Protein AF-A0A6A5URR5-F1 (afdb_monomer_lite)

Secondary structure (DSSP, 8-state):
---PPPPPPEEEE-TTSSSEEEE-S--SEEEEE--HHHHHHHSSSSEEEEEEEGGGEEE-SSSPPEEEEE--TTS-PEEEEE-TTT--EEEEE-TTTTTEEEEEGGGBS-GGG---SEEE-GGGS-TTPPPPTT--B-SSSPPHHHHS-HHHHHHHHHHHHHHHHHHHHHHHHHHHHHHHHHHHTT-S--PPP--S-------HHHHHHHHHHHHHHHHHHHHHHHHHHHHHHHHHHTT---------------------

Organism: NCBI:txid1447943

InterPro domains:
  IPR006913 CENP-V/GFA domain [PF04828] (10-123)
  IPR006913 CENP-V/GFA domain [PS51891] (10-122)
  IPR011057 Mss4-like superfamily [SSF51316] (8-151)

pLDDT: mean 80.94, std 20.89, range [32.72, 98.38]

Radius of gyration: 30.1 Å; chains: 1; bounding box: 104×57×66 Å

Sequence (260 aa):
MSKSKPFPAIHGGCYCGSTRYRLETAPLFCHACHCQDCNKQTGSVFACFTTIETDFISSIGATPPKIVTTPQPAGFPRHEASCGKCGTRLWTSGDRAPVTVDITTGTLDLPEIMAPDLHSFIESKVSWIILPEGTKTCKGQFDYKEHWPRSSLKRLDAAFQRAKARQQAAKAAISAQDSEEEKEADKTPTAQTPDEKDAVVEDDEEFERRFRETEIALQQRLEKLTLRLNENEKVQGDDLRPETTTAIGGSGMRRTSYIV

Foldseek 3Di:
DPPPDQDDKWKFAFPVQQWIKIFRHAFQFKEKEQDPVQCVLQVHNIWIWGKHFLVRMGTPHPDFWDWDWADDPVRWIKIWTAHPPPRHTAWIDTPLPPTMIIGRLVRIPCSVVRDHQEYECCVNRDPPDDDDPPHHYDRHDDDCVVRTDPVSVVVSVVSVVVVVVVVVVVVVVVVVVVVVVVVVVVPDDDDDDDDDDDDPDPPVVVVVVVVVVVVVVVVVVVVVVVVVVVVVVVVVVVPDDDDDDDDDDDDDDDDDDDDD

Structure (mmCIF, N/CA/C/O backbone):
data_AF-A0A6A5URR5-F1
#
_entry.id   AF-A0A6A5URR5-F1
#
loop_
_atom_site.group_PDB
_atom_site.id
_atom_site.type_symbol
_atom_site.label_atom_id
_atom_site.label_alt_id
_atom_site.label_comp_id
_atom_site.label_asym_id
_atom_site.label_entity_id
_atom_site.label_seq_id
_atom_site.pdbx_PDB_ins_code
_atom_site.Cartn_x
_atom_site.Cartn_y
_atom_site.Cartn_z
_atom_site.occupancy
_atom_site.B_iso_or_equiv
_atom_site.auth_seq_id
_atom_site.auth_comp_id
_atom_site.auth_asym_id
_atom_site.auth_atom_id
_atom_site.pdbx_PDB_model_num
ATOM 1 N N . MET A 1 1 ? 5.333 -32.413 8.955 1.00 37.03 1 MET A N 1
ATOM 2 C CA . MET A 1 1 ? 5.595 -31.120 8.285 1.00 37.03 1 MET A CA 1
ATOM 3 C C . MET A 1 1 ? 4.370 -30.758 7.463 1.00 37.03 1 MET A C 1
ATOM 5 O O . MET A 1 1 ? 4.138 -31.381 6.436 1.00 37.03 1 MET A O 1
ATOM 9 N N . SER A 1 2 ? 3.523 -29.860 7.972 1.00 43.59 2 SER A N 1
ATOM 10 C CA . SER A 1 2 ? 2.325 -29.411 7.251 1.00 43.59 2 SER A CA 1
ATOM 11 C C . SER A 1 2 ? 2.775 -28.706 5.973 1.00 43.59 2 SER A C 1
ATOM 13 O O . SER A 1 2 ? 3.410 -27.655 6.049 1.00 43.59 2 SER A O 1
ATOM 15 N N . LYS A 1 3 ? 2.529 -29.322 4.812 1.00 45.25 3 LYS A N 1
ATOM 16 C CA . LYS A 1 3 ? 2.708 -28.682 3.507 1.00 45.25 3 LYS A CA 1
ATOM 17 C C . LYS A 1 3 ? 1.696 -27.540 3.463 1.00 45.25 3 LYS A C 1
ATOM 19 O O . LYS A 1 3 ? 0.521 -27.780 3.196 1.00 45.25 3 LYS A O 1
ATOM 24 N N . SER A 1 4 ? 2.121 -26.326 3.812 1.00 55.16 4 SER A N 1
ATOM 25 C CA . SER A 1 4 ? 1.280 -25.142 3.660 1.00 55.16 4 SER A CA 1
ATOM 26 C C . SER A 1 4 ? 0.823 -25.101 2.208 1.00 55.16 4 SER A C 1
ATOM 28 O O . SER A 1 4 ? 1.667 -25.130 1.308 1.00 55.16 4 SER A O 1
ATOM 30 N N . LYS A 1 5 ? -0.494 -25.100 1.976 1.00 50.41 5 LYS A N 1
ATOM 31 C CA . LYS A 1 5 ? -1.040 -24.906 0.630 1.00 50.41 5 LYS A CA 1
ATOM 32 C C . LYS A 1 5 ? -0.367 -23.666 0.022 1.00 50.41 5 LYS A C 1
ATOM 34 O O . LYS A 1 5 ? -0.250 -22.666 0.736 1.00 50.41 5 LYS A O 1
ATOM 39 N N . PRO A 1 6 ? 0.112 -23.731 -1.232 1.00 65.50 6 PRO A N 1
ATOM 40 C CA . PRO A 1 6 ? 0.696 -22.566 -1.875 1.00 65.50 6 PRO A CA 1
ATOM 41 C C . PRO A 1 6 ? -0.352 -21.456 -1.892 1.00 65.50 6 PRO A C 1
ATOM 43 O O . PRO A 1 6 ? -1.531 -21.712 -2.148 1.00 65.50 6 PRO A O 1
ATOM 46 N N . PHE A 1 7 ? 0.074 -20.243 -1.555 1.00 71.06 7 PHE A N 1
ATOM 47 C CA . PHE A 1 7 ? -0.786 -19.075 -1.639 1.00 71.06 7 PHE A CA 1
ATOM 48 C C . PHE A 1 7 ? -1.264 -18.933 -3.092 1.00 71.06 7 PHE A C 1
ATOM 50 O O . PHE A 1 7 ? -0.417 -18.899 -3.989 1.00 71.06 7 PHE A O 1
ATOM 57 N N . PRO A 1 8 ? -2.584 -18.910 -3.357 1.00 76.12 8 PRO A N 1
ATOM 58 C CA . PRO A 1 8 ? -3.063 -18.644 -4.701 1.00 76.12 8 PRO A CA 1
ATOM 59 C C . PRO A 1 8 ? -2.658 -17.212 -5.037 1.00 76.12 8 PRO A C 1
ATOM 61 O O . PRO A 1 8 ? -3.038 -16.284 -4.328 1.00 76.12 8 PRO A O 1
ATOM 64 N N . ALA A 1 9 ? -1.830 -17.038 -6.064 1.00 82.62 9 ALA A N 1
ATOM 65 C CA . ALA A 1 9 ? -1.357 -15.715 -6.432 1.00 82.62 9 ALA A CA 1
ATOM 66 C C . ALA A 1 9 ? -2.554 -14.801 -6.740 1.00 82.62 9 ALA A C 1
ATOM 68 O O . ALA A 1 9 ? -3.465 -15.192 -7.472 1.00 82.62 9 ALA A O 1
ATOM 69 N N . ILE A 1 10 ? -2.555 -13.599 -6.165 1.00 93.00 10 ILE A N 1
ATOM 70 C CA . ILE A 1 10 ? -3.661 -12.644 -6.303 1.00 93.00 10 ILE A CA 1
ATOM 71 C C . ILE A 1 10 ? -3.260 -11.595 -7.321 1.00 93.00 10 ILE A C 1
ATOM 73 O O . ILE A 1 10 ? -2.192 -10.993 -7.215 1.00 93.00 10 ILE A O 1
ATOM 77 N N . HIS A 1 11 ? -4.115 -11.374 -8.309 1.00 96.25 11 HIS A N 1
ATOM 78 C CA . HIS A 1 11 ? -3.918 -10.330 -9.301 1.00 96.25 11 HIS A CA 1
ATOM 79 C C . HIS A 1 11 ? -4.560 -9.018 -8.858 1.00 96.25 11 HIS A C 1
ATOM 81 O O . HIS A 1 11 ? -5.494 -8.986 -8.058 1.00 96.25 11 HIS A O 1
ATOM 87 N N . GLY A 1 12 ? -4.040 -7.933 -9.409 1.00 97.12 12 GLY A N 1
ATOM 88 C CA . GLY A 1 12 ? -4.624 -6.611 -9.307 1.00 97.12 12 GLY A CA 1
ATOM 89 C C . GLY A 1 12 ? -4.240 -5.761 -10.506 1.00 97.12 12 GLY A C 1
ATOM 90 O O . GLY A 1 12 ? -3.509 -6.182 -11.416 1.00 97.12 12 GLY A O 1
ATOM 91 N N . GLY A 1 13 ? -4.744 -4.541 -10.536 1.00 97.38 13 GLY A N 1
ATOM 92 C CA . GLY A 1 13 ? -4.451 -3.602 -11.594 1.00 97.38 13 GLY A CA 1
ATOM 93 C C . GLY A 1 13 ? -5.184 -2.286 -11.458 1.00 97.38 13 GLY A C 1
ATOM 94 O O . GLY A 1 13 ? -6.004 -2.068 -10.571 1.00 97.38 13 GLY A O 1
ATOM 95 N N . CYS A 1 14 ? -4.865 -1.379 -12.369 1.00 97.44 14 CYS A N 1
ATOM 96 C CA . CYS A 1 14 ? -5.613 -0.142 -12.495 1.00 97.44 14 CYS A CA 1
ATOM 97 C C . CYS A 1 14 ? -6.992 -0.380 -13.121 1.00 97.44 14 CYS A C 1
ATOM 99 O O . CYS A 1 14 ? -7.206 -1.364 -13.829 1.00 97.44 14 CYS A O 1
ATOM 101 N N . TYR A 1 15 ? -7.893 0.588 -12.950 1.00 95.31 15 TYR A N 1
ATOM 102 C CA . TYR A 1 15 ? -9.244 0.527 -13.512 1.00 95.31 15 TYR A CA 1
ATOM 103 C C . TYR A 1 15 ? -9.260 0.378 -15.046 1.00 95.31 15 TYR A C 1
ATOM 105 O O . TYR A 1 15 ? -10.090 -0.341 -15.589 1.00 95.31 15 TYR A O 1
ATOM 113 N N . CYS A 1 16 ? -8.320 1.008 -15.764 1.00 95.94 16 CYS A N 1
ATOM 114 C CA . CYS A 1 16 ? -8.253 0.891 -17.228 1.00 95.94 16 CYS A CA 1
ATOM 115 C C . CYS A 1 16 ? -7.543 -0.381 -17.732 1.00 95.94 16 CYS A C 1
ATOM 117 O O . CYS A 1 16 ? -7.431 -0.576 -18.941 1.00 95.94 16 CYS A O 1
ATOM 119 N N . GLY A 1 17 ? -7.009 -1.210 -16.830 1.00 95.19 17 GLY A N 1
ATOM 120 C CA . GLY A 1 17 ? -6.343 -2.475 -17.148 1.00 95.19 17 GLY A CA 1
ATOM 121 C C . GLY A 1 17 ? -4.928 -2.381 -17.735 1.00 95.19 17 GLY A C 1
ATOM 122 O O . GLY A 1 17 ? -4.306 -3.421 -17.934 1.00 95.19 17 GLY A O 1
ATOM 123 N N . SER A 1 18 ? -4.375 -1.188 -17.998 1.00 95.38 18 SER A N 1
ATOM 124 C CA . SER A 1 18 ? -3.049 -1.061 -18.634 1.00 95.38 18 SER A CA 1
ATOM 125 C C . SER A 1 18 ? -1.891 -1.500 -17.731 1.00 95.38 18 SER A C 1
ATOM 127 O O . SER A 1 18 ? -0.892 -2.045 -18.210 1.00 95.38 18 SER A O 1
ATOM 129 N N . THR A 1 19 ? -2.016 -1.252 -16.427 1.00 97.19 19 THR A N 1
ATOM 130 C CA . THR A 1 19 ? -1.055 -1.666 -15.405 1.00 97.19 19 THR A CA 1
ATOM 131 C C . THR A 1 19 ? -1.671 -2.812 -14.622 1.00 97.19 19 THR A C 1
ATOM 133 O O . THR A 1 19 ? -2.703 -2.635 -13.974 1.00 97.19 19 THR A O 1
ATOM 136 N N . ARG A 1 20 ? -1.040 -3.985 -14.690 1.00 97.50 20 ARG A N 1
ATOM 137 C CA . ARG A 1 20 ? -1.447 -5.199 -13.976 1.00 97.50 20 ARG A CA 1
ATOM 138 C C . ARG A 1 20 ? -0.287 -5.709 -13.145 1.00 97.50 20 ARG A C 1
ATOM 140 O O . ARG A 1 20 ? 0.862 -5.660 -13.587 1.00 97.50 20 ARG A O 1
ATOM 147 N N . TYR A 1 21 ? -0.597 -6.220 -11.968 1.00 97.00 21 TYR A N 1
ATOM 148 C CA . TYR A 1 21 ? 0.390 -6.767 -11.053 1.00 97.00 21 TYR A CA 1
ATOM 149 C C . TYR A 1 21 ? -0.142 -8.030 -10.371 1.00 97.00 21 TYR A C 1
ATOM 151 O O . TYR A 1 21 ? -1.339 -8.323 -10.408 1.00 97.00 21 TYR A O 1
ATOM 159 N N . ARG A 1 22 ? 0.766 -8.790 -9.766 1.00 95.62 22 ARG A N 1
ATOM 160 C CA . ARG A 1 22 ? 0.477 -10.015 -9.026 1.00 95.62 22 ARG A CA 1
ATOM 161 C C . ARG A 1 22 ? 1.190 -10.002 -7.684 1.00 95.62 22 ARG A C 1
ATOM 163 O O . ARG A 1 22 ? 2.371 -9.672 -7.632 1.00 95.62 22 ARG A O 1
ATOM 170 N N . LEU A 1 23 ? 0.478 -10.412 -6.639 1.00 95.50 23 LEU A N 1
ATOM 171 C CA . LEU A 1 23 ? 1.032 -10.724 -5.328 1.00 95.50 23 LEU A CA 1
ATOM 172 C C . LEU A 1 23 ? 1.445 -12.195 -5.302 1.00 95.50 23 LEU A C 1
ATOM 174 O O . LEU A 1 23 ? 0.621 -13.083 -5.533 1.00 95.50 23 LEU A O 1
ATOM 178 N N . GLU A 1 24 ? 2.717 -12.454 -5.026 1.00 93.38 24 GLU A N 1
ATOM 179 C CA . GLU A 1 24 ? 3.284 -13.809 -5.057 1.00 93.38 24 GLU A CA 1
ATOM 180 C C . GLU A 1 24 ? 3.147 -14.558 -3.726 1.00 93.38 24 GLU A C 1
ATOM 182 O O . GLU A 1 24 ? 3.389 -15.761 -3.646 1.00 93.38 24 GLU A O 1
ATOM 187 N N . THR A 1 25 ? 2.737 -13.859 -2.669 1.00 92.94 25 THR A N 1
ATOM 188 C CA . THR A 1 25 ? 2.529 -14.430 -1.338 1.00 92.94 25 THR A CA 1
ATOM 189 C C . THR A 1 25 ? 1.439 -13.680 -0.579 1.00 92.94 25 THR A C 1
ATOM 191 O O . THR A 1 25 ? 1.015 -12.593 -0.975 1.00 92.94 25 THR A O 1
ATOM 194 N N . ALA A 1 26 ? 1.008 -14.257 0.542 1.00 93.12 26 ALA A N 1
ATOM 195 C CA . ALA A 1 26 ? 0.055 -13.627 1.441 1.00 93.12 26 ALA A CA 1
ATOM 196 C C . ALA A 1 26 ? 0.607 -12.298 1.978 1.00 93.12 26 ALA A C 1
ATOM 198 O O . ALA A 1 26 ? 1.800 -12.223 2.299 1.00 93.12 26 ALA A O 1
ATOM 199 N N . PRO A 1 27 ? -0.234 -11.268 2.145 1.00 95.25 27 PRO A N 1
ATOM 200 C CA . PRO A 1 27 ? 0.207 -9.996 2.697 1.00 95.25 27 PRO A CA 1
ATOM 201 C C . PRO A 1 27 ? 0.692 -10.136 4.142 1.00 95.25 27 PRO A C 1
ATOM 203 O O . PRO A 1 27 ? 0.434 -11.123 4.833 1.00 95.25 27 PRO A O 1
ATOM 206 N N . LEU A 1 28 ? 1.423 -9.124 4.592 1.00 96.25 28 LEU A N 1
ATOM 207 C CA . LEU A 1 28 ? 1.876 -8.988 5.969 1.00 96.25 28 LEU A CA 1
ATOM 208 C C . LEU A 1 28 ? 0.731 -8.538 6.881 1.00 96.25 28 LEU A C 1
ATOM 210 O O . LEU A 1 28 ? 0.640 -9.017 8.013 1.00 96.25 28 LEU A O 1
ATOM 214 N N . PHE A 1 29 ? -0.115 -7.626 6.397 1.00 97.25 29 PHE A N 1
ATOM 215 C CA . PHE A 1 29 ? -1.207 -7.032 7.166 1.00 97.25 29 PHE A CA 1
ATOM 216 C C . PHE A 1 29 ? -2.194 -6.299 6.251 1.00 97.25 29 PHE A C 1
ATOM 218 O O . PHE A 1 29 ? -1.771 -5.724 5.247 1.00 97.25 29 PHE A O 1
ATOM 225 N N . CYS A 1 30 ? -3.478 -6.263 6.610 1.00 97.50 30 CYS A N 1
ATOM 226 C CA . CYS A 1 30 ? -4.467 -5.407 5.955 1.00 97.50 30 CYS A CA 1
ATOM 227 C C . CYS A 1 30 ? -5.007 -4.377 6.951 1.00 97.50 30 CYS A C 1
ATOM 229 O O . CYS A 1 30 ? -5.317 -4.710 8.089 1.00 97.50 30 CYS A O 1
ATOM 231 N N . HIS A 1 31 ? -5.147 -3.116 6.553 1.00 97.75 31 HIS A N 1
ATOM 232 C CA . HIS A 1 31 ? -5.705 -2.088 7.432 1.00 97.75 31 HIS A CA 1
ATOM 233 C C . HIS A 1 31 ? -6.524 -1.058 6.665 1.00 97.75 31 HIS A C 1
ATOM 235 O O . HIS A 1 31 ? -6.293 -0.809 5.486 1.00 97.75 31 HIS A O 1
ATOM 241 N N . ALA A 1 32 ? -7.472 -0.437 7.357 1.00 98.19 32 ALA A N 1
ATOM 242 C CA . ALA A 1 32 ? -8.250 0.679 6.849 1.00 98.19 32 ALA A CA 1
ATOM 243 C C . ALA A 1 32 ? -7.835 1.961 7.572 1.00 98.19 32 ALA A C 1
ATOM 245 O O . ALA A 1 32 ? -7.835 2.009 8.800 1.00 98.19 32 ALA A O 1
ATOM 246 N N . CYS A 1 33 ? -7.508 3.004 6.820 1.00 97.94 33 CYS A N 1
ATOM 247 C CA . CYS A 1 33 ? -7.172 4.317 7.347 1.00 97.94 33 CYS A CA 1
ATOM 248 C C . CYS A 1 33 ? -8.319 5.296 7.087 1.00 97.94 33 CYS A C 1
ATOM 250 O O . CYS A 1 33 ? -8.741 5.474 5.943 1.00 97.94 33 CYS A O 1
ATOM 252 N N . HIS A 1 34 ? -8.790 5.949 8.150 1.00 98.31 34 HIS A N 1
ATOM 253 C CA . HIS A 1 34 ? -9.882 6.927 8.101 1.00 98.31 34 HIS A CA 1
ATOM 254 C C . HIS A 1 34 ? -9.405 8.386 8.078 1.00 98.31 34 HIS A C 1
ATOM 256 O O . HIS A 1 34 ? -10.217 9.299 8.215 1.00 98.31 34 HIS A O 1
ATOM 262 N N . CYS A 1 35 ? -8.097 8.642 7.954 1.00 97.00 35 CYS A N 1
ATOM 263 C CA . CYS A 1 35 ? -7.596 10.014 7.942 1.00 97.00 35 CYS A CA 1
ATOM 264 C C . CYS A 1 35 ? -8.062 10.774 6.688 1.00 97.00 35 CYS A C 1
ATOM 266 O O . CYS A 1 35 ? -8.261 10.198 5.615 1.00 97.00 35 CYS A O 1
ATOM 268 N N . GLN A 1 36 ? -8.195 12.096 6.807 1.00 95.94 36 GLN A N 1
ATOM 269 C CA . GLN A 1 36 ? -8.706 12.926 5.713 1.00 95.94 36 GLN A CA 1
ATOM 270 C C . GLN A 1 36 ? -7.844 12.858 4.447 1.00 95.94 36 GLN A C 1
ATOM 272 O O . GLN A 1 36 ? -8.387 12.920 3.345 1.00 95.94 36 GLN A O 1
ATOM 277 N N . ASP A 1 37 ? -6.527 12.703 4.584 1.00 93.81 37 ASP A N 1
ATOM 278 C CA . ASP A 1 37 ? -5.628 12.581 3.434 1.00 93.81 37 ASP A CA 1
ATOM 279 C C . ASP A 1 37 ? -5.887 11.287 2.663 1.00 93.81 37 ASP A C 1
ATOM 281 O O . ASP A 1 37 ? -5.982 11.312 1.439 1.00 93.81 37 ASP A O 1
ATOM 285 N N . CYS A 1 38 ? -6.086 10.169 3.366 1.00 95.50 38 CYS A N 1
ATOM 286 C CA . CYS A 1 38 ? -6.439 8.892 2.746 1.00 95.50 38 CYS A CA 1
ATOM 287 C C . CYS A 1 38 ? -7.800 8.962 2.044 1.00 95.50 38 CYS A C 1
ATOM 289 O O . CYS A 1 38 ? -7.951 8.433 0.939 1.00 95.50 38 CYS A O 1
ATOM 291 N N . ASN A 1 39 ? -8.761 9.674 2.634 1.00 96.06 39 ASN A N 1
ATOM 292 C CA . ASN A 1 39 ? -10.067 9.888 2.019 1.00 96.06 39 ASN A CA 1
ATOM 293 C C . ASN A 1 39 ? -9.939 10.708 0.728 1.00 96.06 39 ASN A C 1
ATOM 295 O O . ASN A 1 39 ? -10.422 10.299 -0.323 1.00 96.06 39 ASN A O 1
ATOM 299 N N . LYS A 1 40 ? -9.210 11.831 0.769 1.00 95.00 40 LYS A N 1
ATOM 300 C CA . LYS A 1 40 ? -8.976 12.689 -0.406 1.00 95.00 40 LYS A CA 1
ATOM 301 C C . LYS A 1 40 ? -8.183 11.980 -1.505 1.00 95.00 40 LYS A C 1
ATOM 303 O O . LYS A 1 40 ? -8.499 12.148 -2.676 1.00 95.00 40 LYS A O 1
ATOM 308 N N . GLN A 1 41 ? -7.176 11.186 -1.140 1.00 92.19 41 GLN A N 1
ATOM 309 C CA . GLN A 1 41 ? -6.341 10.455 -2.098 1.00 92.19 41 GLN A CA 1
ATOM 310 C C . GLN A 1 41 ? -7.104 9.357 -2.838 1.00 92.19 41 GLN A C 1
ATOM 312 O O . GLN A 1 41 ? -6.793 9.068 -3.989 1.00 92.19 41 GLN A O 1
ATOM 317 N N . THR A 1 42 ? -8.069 8.715 -2.179 1.00 93.19 42 THR A N 1
ATOM 318 C CA . THR A 1 42 ? -8.811 7.587 -2.764 1.00 93.19 42 THR A CA 1
ATOM 319 C C . THR A 1 42 ? -10.192 7.968 -3.285 1.00 93.19 42 THR A C 1
ATOM 321 O O . THR A 1 42 ? -10.780 7.203 -4.043 1.00 93.19 42 THR A O 1
ATOM 324 N N . GLY A 1 43 ? -10.734 9.115 -2.870 1.00 94.25 43 GLY A N 1
ATOM 325 C CA . GLY A 1 43 ? -12.134 9.481 -3.095 1.00 94.25 43 GLY A CA 1
ATOM 326 C C . GLY A 1 43 ? -13.132 8.655 -2.271 1.00 94.25 43 GLY A C 1
ATOM 327 O O . GLY A 1 43 ? -14.335 8.865 -2.387 1.00 94.25 43 GLY A O 1
ATOM 328 N N . SER A 1 44 ? -12.653 7.725 -1.438 1.00 95.25 44 SER A N 1
ATOM 329 C CA . SER A 1 44 ? -13.464 6.913 -0.530 1.00 95.25 44 SER A CA 1
ATOM 330 C C . SER A 1 44 ? -13.555 7.569 0.852 1.00 95.25 44 SER A C 1
ATOM 332 O O . SER A 1 44 ? -12.788 8.464 1.199 1.00 95.25 44 SER A O 1
ATOM 334 N N . VAL A 1 45 ? -14.492 7.106 1.679 1.00 96.44 45 VAL A N 1
ATOM 335 C CA . VAL A 1 45 ? -14.638 7.548 3.080 1.00 96.44 45 VAL A CA 1
ATOM 336 C C . VAL A 1 45 ? -13.624 6.906 4.038 1.00 96.44 45 VAL A C 1
ATOM 338 O O . VAL A 1 45 ? -13.578 7.272 5.211 1.00 96.44 45 VAL A O 1
ATOM 341 N N . PHE A 1 46 ? -12.833 5.958 3.529 1.00 97.25 46 PHE A N 1
ATOM 342 C CA . PHE A 1 46 ? -11.603 5.409 4.107 1.00 97.25 46 PHE A CA 1
ATOM 343 C C . PHE A 1 46 ? -10.774 4.748 3.001 1.00 97.25 46 PHE A C 1
ATOM 345 O O . PHE A 1 46 ? -11.324 4.285 1.997 1.00 97.25 46 PHE A O 1
ATOM 352 N N . ALA A 1 47 ? -9.462 4.641 3.198 1.00 97.56 47 ALA A N 1
ATOM 353 C CA . ALA A 1 47 ? -8.589 3.871 2.316 1.00 97.56 47 ALA A CA 1
ATOM 354 C C . ALA A 1 47 ? -8.263 2.512 2.939 1.00 97.56 47 ALA A C 1
ATOM 356 O O . ALA A 1 47 ? -7.819 2.456 4.084 1.00 97.56 47 ALA A O 1
ATOM 357 N N . CYS A 1 48 ? -8.438 1.428 2.183 1.00 97.94 48 CYS A N 1
ATOM 358 C CA . CYS A 1 48 ? -7.931 0.112 2.567 1.00 97.94 48 CYS A CA 1
ATOM 359 C C . CYS A 1 48 ? -6.565 -0.135 1.938 1.00 97.94 48 CYS A C 1
ATOM 361 O O . CYS A 1 48 ? -6.376 0.076 0.734 1.00 97.94 48 CYS A O 1
ATOM 363 N N . PHE A 1 49 ? -5.645 -0.613 2.765 1.00 98.06 49 PHE A N 1
ATOM 364 C CA . PHE A 1 49 ? -4.290 -0.947 2.386 1.00 98.06 49 PHE A CA 1
ATOM 365 C C . PHE A 1 49 ? -3.954 -2.390 2.736 1.00 98.06 49 PHE A C 1
ATOM 367 O O . PHE A 1 49 ? -4.229 -2.864 3.839 1.00 98.06 49 PHE A O 1
ATOM 374 N N . THR A 1 50 ? -3.284 -3.055 1.804 1.00 97.75 50 THR A N 1
ATOM 375 C CA . THR A 1 50 ? -2.743 -4.403 1.953 1.00 97.75 50 THR A CA 1
ATOM 376 C C . THR A 1 50 ? -1.223 -4.312 1.887 1.00 97.75 50 THR A C 1
ATOM 378 O O . THR A 1 50 ? -0.649 -4.074 0.824 1.00 97.75 50 THR A O 1
ATOM 381 N N . THR A 1 51 ? -0.563 -4.461 3.033 1.00 97.81 51 THR A N 1
ATOM 382 C CA . THR A 1 51 ? 0.891 -4.333 3.145 1.00 97.81 51 THR A CA 1
ATOM 383 C C . THR A 1 51 ? 1.572 -5.640 2.754 1.00 97.81 51 THR A C 1
ATOM 385 O O . THR A 1 51 ? 1.227 -6.703 3.273 1.00 97.81 51 THR A O 1
ATOM 388 N N . ILE A 1 52 ? 2.574 -5.579 1.881 1.00 97.12 52 ILE A N 1
ATOM 389 C CA . ILE A 1 52 ? 3.370 -6.735 1.443 1.00 97.12 52 ILE A CA 1
ATOM 390 C C . ILE A 1 52 ? 4.826 -6.316 1.204 1.00 97.12 52 ILE A C 1
ATOM 392 O O . ILE A 1 52 ? 5.126 -5.138 0.992 1.00 97.12 52 ILE A O 1
ATOM 396 N N . GLU A 1 53 ? 5.755 -7.267 1.263 1.00 97.31 53 GLU A N 1
ATOM 397 C CA . GLU A 1 53 ? 7.138 -7.041 0.858 1.00 97.31 53 GLU A CA 1
ATOM 398 C C . GLU A 1 53 ? 7.205 -6.692 -0.635 1.00 97.31 53 GLU A C 1
ATOM 400 O O . GLU A 1 53 ? 6.598 -7.367 -1.468 1.00 97.31 53 GLU A O 1
ATOM 405 N N . THR A 1 54 ? 8.006 -5.684 -0.983 1.00 95.94 54 THR A N 1
ATOM 406 C CA . THR A 1 54 ? 8.180 -5.225 -2.372 1.00 95.94 54 THR A CA 1
ATOM 407 C C . THR A 1 54 ? 8.654 -6.350 -3.299 1.00 95.94 54 THR A C 1
ATOM 409 O O . THR A 1 54 ? 8.269 -6.397 -4.462 1.00 95.94 54 THR A O 1
ATOM 412 N N . ASP A 1 55 ? 9.445 -7.286 -2.765 1.00 94.50 55 ASP A N 1
ATOM 413 C CA . ASP A 1 55 ? 9.967 -8.459 -3.479 1.00 94.50 55 ASP A CA 1
ATOM 414 C C . ASP A 1 55 ? 8.876 -9.381 -4.042 1.00 94.50 55 ASP A C 1
ATOM 416 O O . ASP A 1 55 ? 9.144 -10.123 -4.980 1.00 94.50 55 ASP A O 1
ATOM 420 N N . PHE A 1 56 ? 7.673 -9.367 -3.462 1.00 95.44 56 PHE A N 1
ATOM 421 C CA . PHE A 1 56 ? 6.588 -10.280 -3.827 1.00 95.44 56 PHE A CA 1
ATOM 422 C C . PHE A 1 56 ? 5.500 -9.612 -4.666 1.00 95.44 56 PHE A C 1
ATOM 424 O O . PHE A 1 56 ? 4.359 -10.081 -4.694 1.00 95.44 56 PHE A O 1
ATOM 431 N N . ILE A 1 57 ? 5.847 -8.517 -5.344 1.00 94.88 57 ILE A N 1
ATOM 432 C CA . ILE A 1 57 ? 4.989 -7.871 -6.330 1.00 94.88 57 ILE A CA 1
ATOM 433 C C . ILE A 1 57 ? 5.651 -7.984 -7.692 1.00 94.88 57 ILE A C 1
ATOM 435 O O . ILE A 1 57 ? 6.736 -7.454 -7.923 1.00 94.88 57 ILE A O 1
ATOM 439 N N . SER A 1 58 ? 4.951 -8.618 -8.624 1.00 93.69 58 SER A N 1
ATOM 440 C CA . SER A 1 58 ? 5.403 -8.732 -10.007 1.00 93.69 58 SER A CA 1
ATOM 441 C C . SER A 1 58 ? 4.492 -7.932 -10.920 1.00 93.69 58 SER A C 1
ATOM 443 O O . SER A 1 58 ? 3.271 -8.091 -10.878 1.00 93.69 58 SER A O 1
ATOM 445 N N . SER A 1 59 ? 5.072 -7.101 -11.784 1.00 93.38 59 SER A N 1
ATOM 446 C CA . SER A 1 59 ? 4.327 -6.507 -12.895 1.00 93.38 59 SER A CA 1
ATOM 447 C C . SER A 1 59 ? 4.025 -7.595 -13.924 1.00 93.38 59 SER A C 1
ATOM 449 O O . SER A 1 59 ? 4.938 -8.268 -14.394 1.00 93.38 59 SER A O 1
ATOM 451 N N . ILE A 1 60 ? 2.751 -7.762 -14.271 1.00 93.12 60 ILE A N 1
ATOM 452 C CA . ILE A 1 60 ? 2.289 -8.721 -15.291 1.00 93.12 60 ILE A CA 1
ATOM 453 C C . ILE A 1 60 ? 1.614 -8.020 -16.480 1.00 93.12 60 ILE A C 1
ATOM 455 O O . ILE A 1 60 ? 1.193 -8.672 -17.430 1.00 93.12 60 ILE A O 1
ATOM 459 N N . GLY A 1 61 ? 1.462 -6.693 -16.414 1.00 84.12 61 GLY A N 1
ATOM 460 C CA . GLY A 1 61 ? 0.856 -5.878 -17.465 1.00 84.12 61 GLY A CA 1
ATOM 461 C C . GLY A 1 61 ? 1.876 -5.274 -18.427 1.00 84.12 61 GLY A C 1
ATOM 462 O O . GLY A 1 61 ? 3.069 -5.220 -18.139 1.00 84.12 61 GLY A O 1
ATOM 463 N N . ALA A 1 62 ? 1.375 -4.757 -19.551 1.00 82.00 62 ALA A N 1
ATOM 464 C CA . ALA A 1 62 ? 2.195 -4.146 -20.598 1.00 82.00 62 ALA A CA 1
ATOM 465 C C . ALA A 1 62 ? 2.861 -2.830 -20.167 1.00 82.00 62 ALA A C 1
ATOM 467 O O . ALA A 1 62 ? 3.908 -2.473 -20.699 1.00 82.00 62 ALA A O 1
ATOM 468 N N . THR A 1 63 ? 2.255 -2.094 -19.224 1.00 90.62 63 THR A N 1
ATOM 469 C CA . THR A 1 63 ? 2.789 -0.806 -18.757 1.00 90.62 63 THR A CA 1
ATOM 470 C C . THR A 1 63 ? 3.166 -0.864 -17.279 1.00 90.62 63 THR A C 1
ATOM 472 O O . THR A 1 63 ? 2.300 -1.184 -16.454 1.00 90.62 63 THR A O 1
ATOM 475 N N . PRO A 1 64 ? 4.422 -0.536 -16.918 1.00 91.75 64 PRO A N 1
ATOM 476 C CA . PRO A 1 64 ? 4.802 -0.408 -15.522 1.00 91.75 64 PRO A CA 1
ATOM 477 C C . PRO A 1 64 ? 4.085 0.794 -14.884 1.00 91.75 64 PRO A C 1
ATOM 479 O O . PRO A 1 64 ? 3.674 1.729 -15.581 1.00 91.75 64 PRO A O 1
ATOM 482 N N . PRO A 1 65 ? 3.922 0.792 -13.556 1.00 94.88 65 PRO A N 1
ATOM 483 C CA . PRO A 1 65 ? 3.405 1.948 -12.841 1.00 94.88 65 PRO A CA 1
ATOM 484 C C . PRO A 1 65 ? 4.364 3.141 -12.948 1.00 94.88 65 PRO A C 1
ATOM 486 O O . PRO A 1 65 ? 5.585 2.989 -12.927 1.00 94.88 65 PRO A O 1
ATOM 489 N N . LYS A 1 66 ? 3.802 4.349 -12.982 1.00 95.62 66 LYS A N 1
ATOM 490 C CA . LYS A 1 66 ? 4.537 5.595 -12.772 1.00 95.62 66 LYS A CA 1
ATOM 491 C C . LYS A 1 66 ? 4.775 5.764 -11.276 1.00 95.62 66 LYS A C 1
ATOM 493 O O . LYS A 1 66 ? 3.814 5.773 -10.510 1.00 95.62 66 LYS A O 1
ATOM 498 N N . ILE A 1 67 ? 6.032 5.930 -10.872 1.00 95.50 67 ILE A N 1
ATOM 499 C CA . ILE A 1 67 ? 6.400 6.184 -9.476 1.00 95.50 67 ILE A CA 1
ATOM 500 C C . ILE A 1 67 ? 6.709 7.669 -9.307 1.00 95.50 67 ILE A C 1
ATOM 502 O O . ILE A 1 67 ? 7.542 8.222 -10.022 1.00 95.50 67 ILE A O 1
ATOM 506 N N . VAL A 1 68 ? 6.034 8.309 -8.358 1.00 94.19 68 VAL A N 1
ATOM 507 C CA . VAL A 1 68 ? 6.307 9.682 -7.928 1.00 94.19 68 VAL A CA 1
ATOM 508 C C . VAL A 1 68 ? 6.878 9.638 -6.519 1.00 94.19 68 VAL A C 1
ATOM 510 O O . VAL A 1 68 ? 6.325 8.977 -5.643 1.00 94.19 68 VAL A O 1
ATOM 513 N N . THR A 1 69 ? 7.986 10.343 -6.308 1.00 93.94 69 THR A N 1
ATOM 514 C CA . THR A 1 69 ? 8.612 10.492 -4.993 1.00 93.94 69 THR A CA 1
ATOM 515 C C . THR A 1 69 ? 8.329 11.889 -4.466 1.00 93.94 69 THR A C 1
ATOM 517 O O . THR A 1 69 ? 8.687 12.879 -5.101 1.00 93.94 69 THR A O 1
ATOM 520 N N . THR A 1 70 ? 7.702 11.976 -3.299 1.00 89.44 70 THR A N 1
ATOM 521 C CA . THR A 1 70 ? 7.371 13.239 -2.639 1.00 89.44 70 THR A CA 1
ATOM 522 C C . THR A 1 70 ? 8.147 13.343 -1.328 1.00 89.44 70 THR A C 1
ATOM 524 O O . THR A 1 70 ? 7.951 12.499 -0.445 1.00 89.44 70 THR A O 1
ATOM 527 N N . PRO A 1 71 ? 8.999 14.369 -1.153 1.00 88.44 71 PRO A N 1
ATOM 528 C CA . PRO A 1 71 ? 9.653 14.634 0.124 1.00 88.44 71 PRO A CA 1
ATOM 529 C C . PRO A 1 71 ? 8.621 14.780 1.243 1.00 88.44 71 PRO A C 1
ATOM 531 O O . PRO A 1 71 ? 7.551 15.351 1.036 1.00 88.44 71 PRO A O 1
ATOM 534 N N . GLN A 1 72 ? 8.926 14.256 2.427 1.00 83.56 72 GLN A N 1
ATOM 535 C CA . GLN A 1 72 ? 8.085 14.433 3.610 1.00 83.56 72 GLN A CA 1
ATOM 536 C C . GLN A 1 72 ? 8.882 15.160 4.696 1.00 83.56 72 GLN A C 1
ATOM 538 O O . GLN A 1 72 ? 10.075 14.881 4.842 1.00 83.56 72 GLN A O 1
ATOM 543 N N . PRO A 1 73 ? 8.243 16.023 5.510 1.00 77.38 73 PRO A N 1
ATOM 544 C CA . PRO A 1 73 ? 8.914 16.704 6.622 1.00 77.38 73 PRO A CA 1
ATOM 545 C C . PRO A 1 73 ? 9.586 15.745 7.616 1.00 77.38 73 PRO A C 1
ATOM 547 O O . PRO A 1 73 ? 10.601 16.081 8.212 1.00 77.38 73 PRO A O 1
ATOM 550 N N . ALA A 1 74 ? 9.048 14.530 7.758 1.00 73.94 74 ALA A N 1
ATOM 551 C CA . ALA A 1 74 ? 9.569 13.489 8.642 1.00 73.94 74 ALA A CA 1
ATOM 552 C C . ALA A 1 74 ? 10.851 12.794 8.125 1.00 73.94 74 ALA A C 1
ATOM 554 O O . ALA A 1 74 ? 11.310 11.838 8.741 1.00 73.94 74 ALA A O 1
ATOM 555 N N . GLY A 1 75 ? 11.411 13.224 6.987 1.00 75.81 75 GLY A N 1
ATOM 556 C CA . GLY A 1 75 ? 12.680 12.721 6.443 1.00 75.81 75 GLY A CA 1
ATOM 557 C C . GLY A 1 75 ? 12.581 11.437 5.613 1.00 75.81 75 GLY A C 1
ATOM 558 O O . GLY A 1 75 ? 13.518 11.110 4.890 1.00 75.81 75 GLY A O 1
ATOM 559 N N . PHE A 1 76 ? 11.444 10.739 5.645 1.00 81.50 76 PHE A N 1
ATOM 560 C CA . PHE A 1 76 ? 11.199 9.566 4.803 1.00 81.50 76 PHE A CA 1
ATOM 561 C C . PHE A 1 76 ? 10.394 9.964 3.564 1.00 81.50 76 PHE A C 1
ATOM 563 O O . PHE A 1 76 ? 9.222 10.326 3.704 1.00 81.50 76 PHE A O 1
ATOM 570 N N . PRO A 1 77 ? 10.978 9.929 2.353 1.00 87.38 77 PRO A N 1
ATOM 571 C CA . PRO A 1 77 ? 10.231 10.259 1.152 1.00 87.38 77 PRO A CA 1
ATOM 572 C C . PRO A 1 77 ? 9.079 9.269 0.963 1.00 87.38 77 PRO A C 1
ATOM 574 O O . PRO A 1 77 ? 9.218 8.064 1.172 1.00 87.38 77 PRO A O 1
ATOM 577 N N . ARG A 1 78 ? 7.925 9.789 0.553 1.00 91.12 78 ARG A N 1
ATOM 578 C CA . ARG A 1 78 ? 6.791 8.963 0.151 1.00 91.12 78 ARG A CA 1
ATOM 579 C C . ARG A 1 78 ? 6.972 8.593 -1.310 1.00 91.12 78 ARG A C 1
ATOM 581 O O . ARG A 1 78 ? 7.145 9.482 -2.140 1.00 91.12 78 ARG A O 1
ATOM 588 N N . HIS A 1 79 ? 6.863 7.313 -1.630 1.00 94.31 79 HIS A N 1
ATOM 589 C CA . HIS A 1 79 ? 6.757 6.856 -3.008 1.00 94.31 79 HIS A CA 1
ATOM 590 C C . HIS A 1 79 ? 5.309 6.474 -3.296 1.00 94.31 79 HIS A C 1
ATOM 592 O O . HIS A 1 79 ? 4.651 5.811 -2.490 1.00 94.31 79 HIS A O 1
ATOM 598 N N . GLU A 1 80 ? 4.800 6.897 -4.442 1.00 95.50 80 GLU A N 1
ATOM 599 C CA . GLU A 1 80 ? 3.454 6.588 -4.898 1.00 95.50 80 GLU A CA 1
ATOM 600 C C . GLU A 1 80 ? 3.508 6.016 -6.306 1.00 95.50 80 GLU A C 1
ATOM 602 O O . GLU A 1 80 ? 3.981 6.666 -7.237 1.00 95.50 80 GLU A O 1
ATOM 607 N N . ALA A 1 81 ? 3.019 4.790 -6.453 1.00 96.38 81 ALA A N 1
ATOM 608 C CA . ALA A 1 81 ? 2.866 4.123 -7.729 1.00 96.38 81 ALA A CA 1
ATOM 609 C C . ALA A 1 81 ? 1.438 4.320 -8.238 1.00 96.38 81 ALA A C 1
ATOM 611 O O . ALA A 1 81 ? 0.468 3.943 -7.576 1.00 96.38 81 ALA A O 1
ATOM 612 N N . SER A 1 82 ? 1.306 4.875 -9.437 1.00 97.00 82 SER A N 1
ATOM 613 C CA . SER A 1 82 ? 0.027 5.076 -10.115 1.00 97.00 82 SER A CA 1
ATOM 614 C C . SER A 1 82 ? 0.085 4.597 -11.560 1.00 97.00 82 SER A C 1
ATOM 616 O O . SER A 1 82 ? 1.148 4.444 -12.161 1.00 97.00 82 SER A O 1
ATOM 618 N N . CYS A 1 83 ? -1.076 4.336 -12.146 1.00 97.00 83 CYS A N 1
ATOM 619 C CA . CYS A 1 83 ? -1.166 4.073 -13.570 1.00 97.00 83 CYS A CA 1
ATOM 620 C C . CYS A 1 83 ? -0.880 5.351 -14.364 1.00 97.00 83 CYS A C 1
ATOM 622 O O . CYS A 1 83 ? -1.610 6.332 -14.239 1.00 97.00 83 CYS A O 1
ATOM 624 N N . GLY A 1 84 ? 0.116 5.318 -15.253 1.00 95.00 84 GLY A N 1
ATOM 625 C CA . GLY A 1 84 ? 0.439 6.463 -16.110 1.00 95.00 84 GLY A CA 1
ATOM 626 C C . GLY A 1 84 ? -0.679 6.866 -17.083 1.00 95.00 84 GLY A C 1
ATOM 627 O O . GLY A 1 84 ? -0.670 7.993 -17.563 1.00 95.00 84 GLY A O 1
ATOM 628 N N . LYS A 1 85 ? -1.642 5.971 -17.362 1.00 95.56 85 LYS A N 1
ATOM 629 C CA . LYS A 1 85 ? -2.754 6.214 -18.295 1.00 95.56 85 LYS A CA 1
ATOM 630 C C . LYS A 1 85 ? -4.009 6.761 -17.615 1.00 95.56 85 LYS A C 1
ATOM 632 O O . LYS A 1 85 ? -4.576 7.733 -18.091 1.00 95.56 85 LYS A O 1
ATOM 637 N N . CYS A 1 86 ? -4.473 6.121 -16.540 1.00 95.69 86 CYS A N 1
ATOM 638 C CA . CYS A 1 86 ? -5.736 6.487 -15.884 1.00 95.69 86 CYS A CA 1
ATOM 639 C C . CYS A 1 86 ? -5.567 7.106 -14.493 1.00 95.69 86 CYS A C 1
ATOM 641 O O . CYS A 1 86 ? -6.563 7.395 -13.841 1.00 95.69 86 CYS A O 1
ATOM 643 N N . GLY A 1 87 ? -4.337 7.251 -13.994 1.00 95.31 87 GLY A N 1
ATOM 644 C CA . GLY A 1 87 ? -4.062 7.859 -12.691 1.00 95.31 87 GLY A CA 1
ATOM 645 C C . GLY A 1 87 ? -4.446 7.010 -11.477 1.00 95.31 87 GLY A C 1
ATOM 646 O O . GLY A 1 87 ? -4.193 7.435 -10.356 1.00 95.31 87 GLY A O 1
ATOM 647 N N . THR A 1 88 ? -5.014 5.806 -11.655 1.00 96.81 88 THR A N 1
ATOM 648 C CA . THR A 1 88 ? -5.349 4.922 -10.526 1.00 96.81 88 THR A CA 1
ATOM 649 C C . THR A 1 88 ? -4.111 4.680 -9.674 1.00 96.81 88 THR A C 1
ATOM 651 O O . THR A 1 88 ? -3.108 4.163 -10.168 1.00 96.81 88 THR A O 1
ATOM 654 N N . ARG A 1 89 ? -4.202 5.032 -8.395 1.00 96.44 89 ARG A N 1
ATOM 655 C CA . ARG A 1 89 ? -3.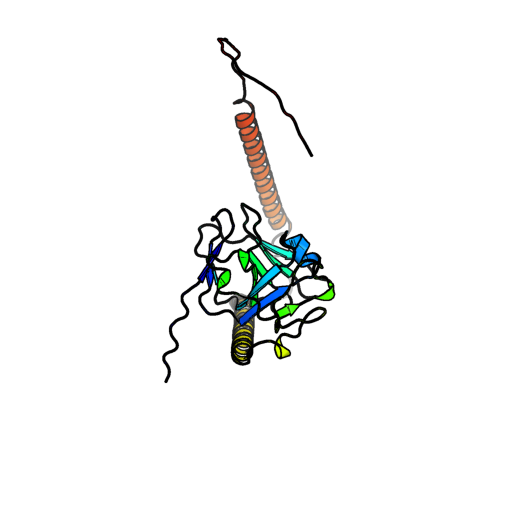172 4.780 -7.394 1.00 96.44 89 ARG A CA 1
ATOM 656 C C . ARG A 1 89 ? -3.155 3.300 -7.031 1.00 96.44 89 ARG A C 1
ATOM 658 O O . ARG A 1 89 ? -4.176 2.753 -6.631 1.00 96.44 89 ARG A O 1
ATOM 665 N N . LEU A 1 90 ? -2.004 2.661 -7.191 1.00 97.31 90 LEU A N 1
ATOM 666 C CA . LEU A 1 90 ? -1.845 1.216 -7.040 1.00 97.31 90 LEU A CA 1
ATOM 667 C C . LEU A 1 90 ? -1.248 0.874 -5.681 1.00 97.31 90 LEU A C 1
ATOM 669 O O . LEU A 1 90 ? -1.793 0.042 -4.962 1.00 97.31 90 LEU A O 1
ATOM 673 N N . TRP A 1 91 ? -0.166 1.547 -5.292 1.00 97.12 91 TRP A N 1
ATOM 674 C CA . TRP A 1 91 ? 0.452 1.366 -3.981 1.00 97.12 91 TRP A CA 1
ATOM 675 C C . TRP A 1 91 ? 1.285 2.568 -3.562 1.00 97.12 91 TRP A C 1
ATOM 677 O O . TRP A 1 91 ? 1.643 3.420 -4.375 1.00 97.12 91 TRP A O 1
ATOM 687 N N . THR A 1 92 ? 1.608 2.627 -2.276 1.00 95.50 92 THR A N 1
ATOM 688 C CA . THR A 1 92 ? 2.512 3.627 -1.707 1.00 95.50 92 THR A CA 1
ATOM 689 C C . THR A 1 92 ? 3.561 2.963 -0.821 1.00 95.50 92 THR A C 1
ATOM 691 O O . THR A 1 92 ? 3.355 1.860 -0.330 1.00 95.50 92 THR A O 1
ATOM 694 N N . SER A 1 93 ? 4.697 3.613 -0.614 1.00 93.19 93 SER A N 1
ATOM 695 C CA . SER A 1 93 ? 5.646 3.269 0.445 1.00 93.19 93 SER A CA 1
ATOM 696 C C . SER A 1 93 ? 6.160 4.538 1.120 1.00 93.19 93 SER A C 1
ATOM 698 O O . SER A 1 93 ? 6.049 5.637 0.571 1.00 93.19 93 SER A O 1
ATOM 700 N N . GLY A 1 94 ? 6.671 4.394 2.341 1.00 88.50 94 GLY A N 1
ATOM 701 C CA . GLY A 1 94 ? 7.128 5.510 3.171 1.00 88.50 94 GLY A CA 1
ATOM 702 C C . GLY A 1 94 ? 8.324 5.121 4.031 1.00 88.50 94 GLY A C 1
ATOM 703 O O . GLY A 1 94 ? 9.368 4.748 3.510 1.00 88.50 94 GLY A O 1
ATOM 704 N N . ASP A 1 95 ? 8.157 5.160 5.350 1.00 86.44 95 ASP A N 1
ATOM 705 C CA . ASP A 1 95 ? 9.193 4.870 6.356 1.00 86.44 95 ASP A CA 1
ATOM 706 C C . ASP A 1 95 ? 9.869 3.493 6.205 1.00 86.44 95 ASP A C 1
ATOM 708 O O . ASP A 1 95 ? 11.041 3.329 6.536 1.00 86.44 95 ASP A O 1
ATOM 712 N N . ARG A 1 96 ? 9.146 2.506 5.667 1.00 91.88 96 ARG A N 1
ATOM 713 C CA . ARG A 1 96 ? 9.654 1.154 5.384 1.00 91.88 96 ARG A CA 1
ATOM 714 C C . ARG A 1 96 ? 10.136 0.957 3.943 1.00 91.88 96 ARG A C 1
ATOM 716 O O . ARG A 1 96 ? 10.411 -0.176 3.547 1.00 91.88 96 ARG A O 1
ATOM 723 N N . ALA A 1 97 ? 10.224 2.005 3.125 1.00 88.81 97 ALA A N 1
ATOM 724 C CA . ALA A 1 97 ? 10.757 1.889 1.770 1.00 88.81 97 ALA A CA 1
ATOM 725 C C . ALA A 1 97 ? 12.268 1.557 1.788 1.00 88.81 97 ALA A C 1
ATOM 727 O O . ALA A 1 97 ? 12.993 2.030 2.662 1.00 88.81 97 ALA A O 1
ATOM 728 N N . PRO A 1 98 ? 12.777 0.749 0.836 1.00 91.12 98 PRO A N 1
ATOM 729 C CA . PRO A 1 98 ? 12.065 0.068 -0.251 1.00 91.12 98 PRO A CA 1
ATOM 730 C C . PRO A 1 98 ? 11.555 -1.341 0.130 1.00 91.12 98 PRO A C 1
ATOM 732 O O . PRO A 1 98 ? 11.278 -2.148 -0.752 1.00 91.12 98 PRO A O 1
ATOM 735 N N . VAL A 1 99 ? 11.472 -1.682 1.420 1.00 95.88 99 VAL A N 1
ATOM 736 C CA . VAL A 1 99 ? 11.243 -3.057 1.909 1.00 95.88 99 VAL A CA 1
ATOM 737 C C . VAL A 1 99 ? 9.793 -3.508 1.759 1.00 95.88 99 VAL A C 1
ATOM 739 O O . VAL A 1 99 ? 9.542 -4.641 1.346 1.00 95.88 99 VAL A O 1
ATOM 742 N N . THR A 1 100 ? 8.841 -2.633 2.077 1.00 97.19 100 THR A N 1
ATOM 743 C CA . THR A 1 100 ? 7.405 -2.917 1.952 1.00 97.19 100 THR A CA 1
ATOM 744 C C . THR A 1 100 ? 6.687 -1.836 1.168 1.00 97.19 100 THR A C 1
ATOM 746 O O . THR A 1 100 ? 7.078 -0.666 1.214 1.00 97.19 100 THR A O 1
ATOM 749 N N . VAL A 1 101 ? 5.565 -2.213 0.566 1.00 97.19 101 VAL A N 1
ATOM 750 C CA . VAL A 1 101 ? 4.582 -1.278 0.021 1.00 97.19 101 VAL A CA 1
ATOM 751 C C . VAL A 1 101 ? 3.193 -1.578 0.580 1.00 97.19 101 VAL A C 1
ATOM 753 O O . VAL A 1 101 ? 2.888 -2.708 0.962 1.00 97.19 101 VAL A O 1
ATOM 756 N N . ASP A 1 102 ? 2.350 -0.556 0.579 1.00 97.56 102 ASP A N 1
ATOM 757 C CA . ASP A 1 102 ? 0.937 -0.603 0.919 1.00 97.56 102 ASP A CA 1
ATOM 758 C C . ASP A 1 102 ? 0.118 -0.555 -0.376 1.00 97.56 102 ASP A C 1
ATOM 760 O O . ASP A 1 102 ? -0.046 0.506 -0.988 1.00 97.56 102 ASP A O 1
ATOM 764 N N . ILE A 1 103 ? -0.368 -1.719 -0.818 1.00 97.94 103 ILE A N 1
ATOM 765 C CA . ILE A 1 103 ? -1.260 -1.845 -1.976 1.00 97.94 103 ILE A CA 1
ATOM 766 C C . ILE A 1 103 ? -2.604 -1.212 -1.639 1.00 97.94 103 ILE A C 1
ATOM 768 O O . ILE A 1 103 ? -3.170 -1.496 -0.590 1.00 97.94 103 ILE A O 1
ATOM 772 N N . THR A 1 104 ? -3.152 -0.401 -2.540 1.00 98.12 104 THR A N 1
ATOM 773 C CA . THR A 1 104 ? -4.533 0.078 -2.425 1.00 98.12 104 THR A CA 1
ATOM 774 C C . THR A 1 104 ? -5.458 -1.110 -2.674 1.00 98.12 104 THR A C 1
ATOM 776 O O . THR A 1 104 ? -5.593 -1.554 -3.814 1.00 98.12 104 THR A O 1
ATOM 779 N N . THR A 1 105 ? -6.078 -1.647 -1.621 1.00 97.75 105 THR A N 1
ATOM 780 C CA . THR A 1 105 ? -6.775 -2.947 -1.647 1.00 97.75 105 THR A CA 1
ATOM 781 C C . THR A 1 105 ? -7.852 -3.027 -2.728 1.00 97.75 105 THR A C 1
ATOM 783 O O . THR A 1 105 ? -7.997 -4.060 -3.368 1.00 97.75 105 THR A O 1
ATOM 786 N N . GLY A 1 106 ? -8.554 -1.923 -3.004 1.00 96.94 106 GLY A N 1
ATOM 787 C CA . GLY A 1 106 ? -9.582 -1.860 -4.052 1.00 96.94 106 GLY A CA 1
ATOM 788 C C . GLY A 1 106 ? -9.063 -2.025 -5.487 1.00 96.94 106 GLY A C 1
ATOM 789 O O . GLY A 1 106 ? -9.864 -2.101 -6.409 1.00 96.94 106 GLY A O 1
ATOM 790 N N . THR A 1 107 ? -7.743 -2.068 -5.693 1.00 97.50 107 THR A N 1
ATOM 791 C CA . THR A 1 107 ? -7.127 -2.363 -6.999 1.00 97.50 107 THR A CA 1
ATOM 792 C C . THR A 1 107 ? -6.821 -3.849 -7.197 1.00 97.50 107 THR A C 1
ATOM 794 O O . THR A 1 107 ? -6.318 -4.229 -8.250 1.00 97.50 107 THR A O 1
ATOM 797 N N . LEU A 1 108 ? -7.096 -4.695 -6.202 1.00 97.38 108 LEU A N 1
ATOM 798 C CA . LEU A 1 108 ? -7.018 -6.148 -6.335 1.00 97.38 108 LEU A CA 1
ATOM 799 C C . LEU A 1 108 ? -8.253 -6.678 -7.068 1.00 97.38 108 LEU A C 1
ATOM 801 O O . LEU A 1 108 ? -9.339 -6.124 -6.930 1.00 97.38 108 LEU A O 1
ATOM 805 N N . ASP A 1 109 ? -8.094 -7.775 -7.807 1.00 96.06 109 ASP A N 1
ATOM 806 C CA . ASP A 1 109 ? -9.198 -8.420 -8.531 1.00 96.06 109 ASP A CA 1
ATOM 807 C C . ASP A 1 109 ? -10.208 -9.080 -7.565 1.00 96.06 109 ASP A C 1
ATOM 809 O O . ASP A 1 109 ? -11.377 -9.232 -7.909 1.00 96.06 109 ASP A O 1
ATOM 813 N N . LEU A 1 110 ? -9.757 -9.463 -6.362 1.00 93.31 110 LEU A N 1
ATOM 814 C CA . LEU A 1 110 ? -10.564 -10.040 -5.276 1.00 93.31 110 LEU A CA 1
ATOM 815 C C . LEU A 1 110 ? -10.293 -9.266 -3.970 1.00 93.31 110 LEU A C 1
ATOM 817 O O . LEU A 1 110 ? -9.524 -9.727 -3.122 1.00 93.31 110 LEU A O 1
ATOM 821 N N . PRO A 1 111 ? -10.822 -8.042 -3.804 1.00 94.12 111 PRO A N 1
ATOM 822 C CA . PRO A 1 111 ? -10.564 -7.232 -2.613 1.00 94.12 111 PRO A CA 1
ATOM 823 C C . PRO A 1 111 ? -11.228 -7.796 -1.344 1.00 94.12 111 PRO A C 1
ATOM 825 O O . PRO A 1 111 ? -10.773 -7.519 -0.236 1.00 94.12 111 PRO A O 1
ATOM 828 N N . GLU A 1 112 ? -12.278 -8.608 -1.469 1.00 91.88 112 GLU A N 1
ATOM 829 C CA . GLU A 1 112 ? -13.054 -9.159 -0.354 1.00 91.88 112 GLU A CA 1
ATOM 830 C C . GLU A 1 112 ? -12.268 -10.136 0.530 1.00 91.88 112 GLU A C 1
ATOM 832 O O . GLU A 1 112 ? -12.574 -10.281 1.713 1.00 91.88 112 GLU A O 1
ATOM 837 N N . ILE A 1 113 ? -11.220 -10.768 -0.008 1.00 90.88 113 ILE A N 1
ATOM 838 C CA . ILE A 1 113 ? -10.324 -11.638 0.770 1.00 90.88 113 ILE A CA 1
ATOM 839 C C . ILE A 1 113 ? -9.251 -10.859 1.545 1.00 90.88 113 ILE A C 1
ATOM 841 O O . ILE A 1 113 ? -8.443 -11.463 2.247 1.00 90.88 113 ILE A O 1
ATOM 845 N N . MET A 1 114 ? -9.256 -9.527 1.440 1.00 93.50 114 MET A N 1
ATOM 846 C CA . MET A 1 114 ? -8.334 -8.602 2.106 1.00 93.50 114 MET A CA 1
ATOM 847 C C . MET A 1 114 ? -9.068 -7.697 3.097 1.00 93.50 114 MET A C 1
ATOM 849 O O . MET A 1 114 ? -8.887 -6.476 3.115 1.00 93.50 114 MET A O 1
ATOM 853 N N . ALA A 1 115 ? -9.926 -8.301 3.919 1.00 93.69 115 ALA A N 1
ATOM 854 C CA . ALA A 1 115 ? -10.612 -7.588 4.985 1.00 93.69 115 ALA A CA 1
ATOM 855 C C . ALA A 1 115 ? -9.592 -6.914 5.936 1.00 93.69 115 ALA A C 1
ATOM 857 O O . ALA A 1 115 ? -8.589 -7.538 6.289 1.00 93.69 115 ALA A O 1
ATOM 858 N N . PRO A 1 116 ? -9.821 -5.659 6.363 1.00 96.50 116 PRO A N 1
ATOM 859 C CA . PRO A 1 116 ? -8.930 -4.975 7.293 1.00 96.50 116 PRO A CA 1
ATOM 860 C C . PRO A 1 116 ? -8.833 -5.691 8.645 1.00 96.50 116 PRO A C 1
ATOM 862 O O . PRO A 1 116 ? -9.845 -5.964 9.286 1.00 96.50 116 PRO A O 1
ATOM 865 N N . ASP A 1 117 ? -7.611 -5.902 9.125 1.00 96.38 117 ASP A N 1
ATOM 866 C CA . ASP A 1 117 ? -7.328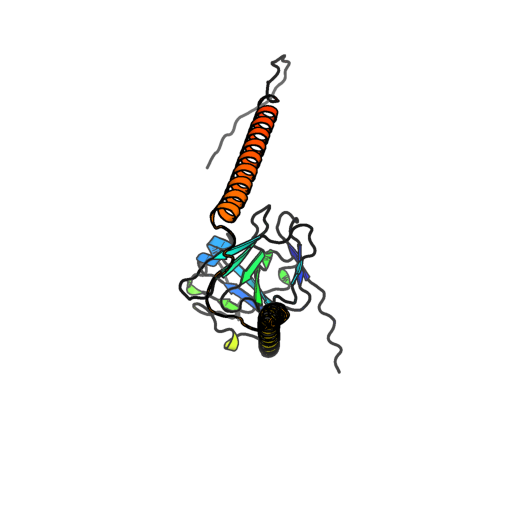 -6.392 10.476 1.00 96.38 117 ASP A CA 1
ATOM 867 C C . ASP A 1 117 ? -7.479 -5.286 11.538 1.00 96.38 117 ASP A C 1
ATOM 869 O O . ASP A 1 117 ? -7.647 -5.575 12.726 1.00 96.38 117 ASP A O 1
ATOM 873 N N . LEU A 1 118 ? -7.372 -4.016 11.126 1.00 97.69 118 LEU A N 1
ATOM 874 C CA . LEU A 1 118 ? -7.388 -2.830 11.984 1.00 97.69 118 LEU A CA 1
ATOM 875 C C . LEU A 1 118 ? -7.947 -1.615 11.233 1.00 97.69 118 LEU A C 1
ATOM 877 O O . LEU A 1 118 ? -7.586 -1.372 10.080 1.00 97.69 118 LEU A O 1
ATOM 881 N N . HIS A 1 119 ? -8.753 -0.804 11.918 1.00 98.38 119 HIS A N 1
ATOM 882 C CA . HIS A 1 119 ? -9.147 0.529 11.461 1.00 98.38 119 HIS A CA 1
ATOM 883 C C . HIS A 1 119 ? -8.402 1.617 12.251 1.00 98.38 119 HIS A C 1
ATOM 885 O O . HIS A 1 119 ? -8.623 1.782 13.451 1.00 98.38 119 HIS A O 1
ATOM 891 N N . SER A 1 120 ? -7.535 2.373 11.582 1.00 98.19 120 SER A N 1
ATOM 892 C CA . SER A 1 120 ? -6.750 3.464 12.169 1.00 98.19 120 SER A CA 1
ATOM 893 C C . SER A 1 120 ? -7.372 4.837 11.916 1.00 98.19 120 SER A C 1
ATOM 895 O O . SER A 1 120 ? -8.227 4.996 11.041 1.00 98.19 120 SER A O 1
ATOM 897 N N . PHE A 1 121 ? -6.950 5.845 12.691 1.00 98.12 121 PHE A N 1
ATOM 898 C CA . PHE A 1 121 ? -7.502 7.208 12.645 1.00 98.12 121 PHE A CA 1
ATOM 899 C C . PHE A 1 121 ? -9.024 7.261 12.834 1.00 98.12 121 PHE A C 1
ATOM 901 O O . PHE A 1 121 ? -9.718 8.064 12.210 1.00 98.12 121 PHE A O 1
ATOM 908 N N . ILE A 1 122 ? -9.564 6.411 13.713 1.00 97.56 122 ILE A N 1
ATOM 909 C CA . ILE A 1 122 ? -11.017 6.253 13.877 1.00 97.56 122 ILE A CA 1
ATOM 910 C C . ILE A 1 122 ? -11.734 7.549 14.298 1.00 97.56 122 ILE A C 1
ATOM 912 O O . ILE A 1 122 ? -12.924 7.710 14.048 1.00 97.56 122 ILE A O 1
ATOM 916 N N . GLU A 1 123 ? -11.011 8.505 14.882 1.00 96.81 123 GLU A N 1
ATOM 917 C CA . GLU A 1 123 ? -11.528 9.837 15.219 1.00 96.81 123 GLU A CA 1
ATOM 918 C C . GLU A 1 123 ? -11.917 10.683 13.997 1.00 96.81 123 GLU A C 1
ATOM 920 O O . GLU A 1 123 ? -12.735 11.588 14.118 1.00 96.81 123 GLU A O 1
ATOM 925 N N . SER A 1 124 ? -11.365 10.369 12.821 1.00 97.50 124 SER A N 1
ATOM 926 C CA . SER A 1 124 ? -11.718 10.987 11.537 1.00 97.50 124 SER A CA 1
ATOM 927 C C . SER A 1 124 ? -12.749 10.172 10.746 1.00 97.50 124 SER A C 1
ATOM 929 O O . SER A 1 124 ? -13.153 10.592 9.661 1.00 97.50 124 SER A O 1
ATOM 931 N N . LYS A 1 125 ? -13.198 9.017 11.267 1.00 97.50 125 LYS A N 1
ATOM 932 C CA . LYS A 1 125 ? -14.194 8.172 10.600 1.00 97.50 125 LYS A CA 1
ATOM 933 C C . LYS A 1 125 ? -15.488 8.951 10.412 1.00 97.50 125 LYS A C 1
ATOM 935 O O . LYS A 1 125 ? -16.069 9.468 11.366 1.00 97.50 125 LYS A O 1
ATOM 940 N N . VAL A 1 126 ? -16.009 8.919 9.192 1.00 96.38 126 VAL A N 1
ATOM 941 C CA . VAL A 1 126 ? -17.320 9.488 8.883 1.00 96.38 126 VAL A CA 1
ATOM 942 C C . VAL A 1 126 ? -18.399 8.853 9.775 1.00 96.38 126 VAL A C 1
ATOM 944 O O . VAL A 1 126 ? -18.441 7.633 9.966 1.00 96.38 126 VAL A O 1
ATOM 947 N N . SER A 1 127 ? -19.254 9.677 10.382 1.00 95.12 127 SER A N 1
ATOM 948 C CA . SER A 1 127 ? -20.132 9.260 11.487 1.00 95.12 127 SER A CA 1
ATOM 949 C C . SER A 1 127 ? -21.128 8.163 11.106 1.00 95.12 127 SER A C 1
ATOM 951 O O . SER A 1 127 ? -21.370 7.271 11.914 1.00 95.12 127 SER A O 1
ATOM 953 N N . TRP A 1 128 ? -21.640 8.182 9.874 1.00 96.56 128 TRP A N 1
ATOM 954 C CA . TRP A 1 128 ? -22.625 7.219 9.374 1.00 96.56 128 TRP A CA 1
ATOM 955 C C . TRP A 1 128 ? -22.041 5.855 8.971 1.00 96.56 128 TRP A C 1
ATOM 957 O O . TRP A 1 128 ? -22.802 4.922 8.728 1.00 96.56 128 TRP A O 1
ATOM 967 N N . ILE A 1 129 ? -20.712 5.695 8.926 1.00 96.44 129 ILE A N 1
ATOM 968 C CA . ILE A 1 129 ? -20.088 4.376 8.743 1.00 96.44 129 ILE A CA 1
ATOM 969 C C . ILE A 1 129 ? -20.143 3.611 10.063 1.00 96.44 129 ILE A C 1
ATOM 971 O O . ILE A 1 129 ? -19.569 4.047 11.063 1.00 96.44 129 ILE A O 1
ATOM 975 N N . ILE A 1 130 ? -20.778 2.444 10.056 1.00 96.44 130 ILE A N 1
ATOM 976 C CA . ILE A 1 130 ? -20.843 1.546 11.209 1.00 96.44 130 ILE A CA 1
ATOM 977 C C . ILE A 1 130 ? -19.804 0.444 11.010 1.00 96.44 130 ILE A C 1
ATOM 979 O O . ILE A 1 130 ? -19.785 -0.210 9.969 1.00 96.44 130 ILE A O 1
ATOM 983 N N . LEU A 1 131 ? -18.928 0.253 11.998 1.00 96.50 131 LEU A N 1
ATOM 984 C CA . LEU A 1 131 ? -18.003 -0.879 12.017 1.00 96.50 131 LEU A CA 1
ATOM 985 C C . LEU A 1 131 ? -18.653 -2.048 12.768 1.00 96.50 131 LEU A C 1
ATOM 987 O O . LEU A 1 131 ? -19.300 -1.797 13.789 1.00 96.50 131 LEU A O 1
ATOM 991 N N . PRO A 1 132 ? -18.488 -3.299 12.303 1.00 94.62 132 PRO A N 1
ATOM 992 C CA . PRO A 1 132 ? -18.982 -4.468 13.020 1.00 94.62 132 PRO A CA 1
ATOM 993 C C . PRO A 1 132 ? -18.464 -4.530 14.462 1.00 94.62 132 PRO A C 1
ATOM 995 O O . PRO A 1 132 ? -17.363 -4.061 14.771 1.00 94.62 132 PRO A O 1
ATOM 998 N N . GLU A 1 133 ? -19.235 -5.144 15.352 1.00 94.50 133 GLU A N 1
ATOM 999 C CA . GLU A 1 133 ? -18.795 -5.369 16.728 1.00 94.50 133 GLU A CA 1
ATOM 1000 C C . GLU A 1 133 ? -17.518 -6.229 16.769 1.00 94.50 133 GLU A C 1
ATOM 1002 O O . GLU A 1 133 ? -17.331 -7.135 15.958 1.00 94.50 133 GLU A O 1
ATOM 1007 N N . GLY A 1 134 ? -16.599 -5.912 17.686 1.00 93.69 134 GLY A N 1
ATOM 1008 C CA . GLY A 1 134 ? -15.301 -6.591 17.795 1.00 93.69 134 GLY A CA 1
ATOM 1009 C C . GLY A 1 134 ? -14.245 -6.149 16.776 1.00 93.69 134 GLY A C 1
ATOM 1010 O O . GLY A 1 134 ? -13.109 -6.623 16.839 1.00 93.69 134 GLY A O 1
ATOM 1011 N N . THR A 1 135 ? -14.570 -5.220 15.869 1.00 95.94 135 THR A N 1
ATOM 1012 C CA . THR A 1 135 ? -13.583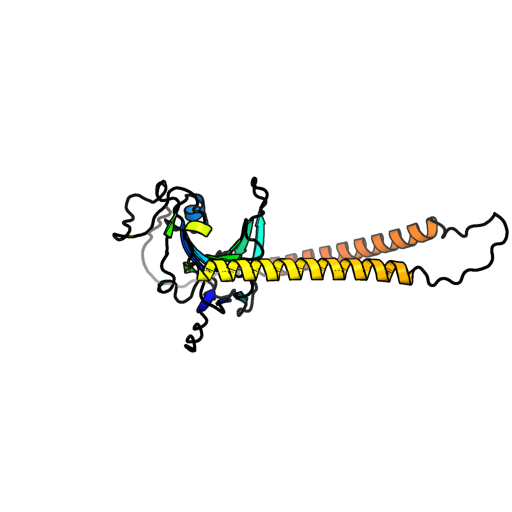 -4.619 14.962 1.00 95.94 135 THR A CA 1
ATOM 1013 C C . THR A 1 135 ? -12.468 -3.936 15.750 1.00 95.94 135 THR A C 1
ATOM 1015 O O . THR A 1 135 ? -12.724 -3.084 16.602 1.00 95.94 135 THR A O 1
ATOM 1018 N N . LYS A 1 136 ? -11.210 -4.272 15.450 1.00 97.06 136 LYS A N 1
ATOM 1019 C CA . LYS A 1 136 ? -10.060 -3.607 16.069 1.00 97.06 136 LYS A CA 1
ATOM 1020 C C . LYS A 1 136 ? -9.935 -2.186 15.532 1.00 97.06 136 LYS A C 1
ATOM 1022 O O . LYS A 1 136 ? -9.933 -1.968 14.318 1.00 97.06 136 LYS A O 1
ATOM 1027 N N . THR A 1 137 ? -9.771 -1.223 16.432 1.00 97.69 137 THR A N 1
ATOM 1028 C CA . THR A 1 137 ? -9.633 0.195 16.081 1.00 97.69 137 THR A CA 1
ATOM 1029 C C . THR A 1 137 ? -8.521 0.865 16.872 1.00 97.69 137 THR A C 1
ATOM 1031 O O . THR A 1 137 ? -8.325 0.529 18.039 1.00 97.69 137 THR A O 1
ATOM 1034 N N . CYS A 1 138 ? -7.878 1.878 16.297 1.00 97.38 138 CYS A N 1
ATOM 1035 C CA . CYS A 1 138 ? -6.989 2.777 17.027 1.00 97.38 138 CYS A CA 1
ATOM 1036 C C . CYS A 1 138 ? -7.219 4.245 16.638 1.00 97.38 138 CYS A C 1
ATOM 1038 O O . CYS A 1 138 ? -7.715 4.568 15.552 1.00 97.38 138 CYS A O 1
ATOM 1040 N N . LYS A 1 139 ? -6.843 5.143 17.549 1.00 96.69 139 LYS A N 1
ATOM 1041 C CA . LYS A 1 139 ? -6.712 6.577 17.267 1.00 96.69 139 LYS A CA 1
ATOM 1042 C C . LYS A 1 139 ? -5.337 6.835 16.657 1.00 96.69 139 LYS A C 1
ATOM 1044 O O . LYS A 1 139 ? -4.375 6.179 17.048 1.00 96.69 139 LYS A O 1
ATOM 1049 N N . GLY A 1 140 ? -5.254 7.760 15.708 1.00 95.88 140 GLY A N 1
ATOM 1050 C CA . GLY A 1 140 ? -4.013 8.074 15.011 1.00 95.88 140 GLY A CA 1
ATOM 1051 C C . GLY A 1 140 ? -3.380 6.898 14.257 1.00 95.88 140 GLY A C 1
ATOM 1052 O O . GLY A 1 140 ? -4.037 5.912 13.900 1.00 95.88 140 GLY A O 1
ATOM 1053 N N . GLN A 1 141 ? -2.073 7.036 14.028 1.00 92.88 141 GLN A N 1
ATOM 1054 C CA . GLN A 1 141 ? -1.210 6.020 13.431 1.00 92.88 141 GLN A CA 1
ATOM 1055 C C . GLN A 1 141 ? -0.954 4.883 14.430 1.00 92.88 141 GLN A C 1
ATOM 1057 O O . GLN A 1 141 ? -0.668 5.138 15.597 1.00 92.88 141 GLN A O 1
ATOM 1062 N N . PHE A 1 142 ? -1.006 3.633 13.967 1.00 94.19 142 PHE A N 1
ATOM 1063 C CA . PHE A 1 142 ? -0.704 2.462 14.795 1.00 94.19 142 PHE A CA 1
ATOM 1064 C C . PHE A 1 142 ? 0.770 2.054 14.710 1.00 94.19 142 PHE A C 1
ATOM 1066 O O . PHE A 1 142 ? 1.405 2.222 13.663 1.00 94.19 142 PHE A O 1
ATOM 1073 N N . ASP A 1 143 ? 1.283 1.446 15.784 1.00 94.69 143 ASP A N 1
ATOM 1074 C CA . ASP A 1 143 ? 2.552 0.717 15.758 1.00 94.69 143 ASP A CA 1
ATOM 1075 C C . ASP A 1 143 ? 2.330 -0.692 15.188 1.00 94.69 143 ASP A C 1
ATOM 1077 O O . ASP A 1 143 ? 1.556 -1.500 15.719 1.00 94.69 143 ASP A O 1
ATOM 1081 N N . TYR A 1 144 ? 3.023 -1.001 14.092 1.00 93.81 144 TYR A N 1
ATOM 1082 C CA . TYR A 1 144 ? 2.956 -2.309 13.450 1.00 93.81 144 TYR A CA 1
ATOM 1083 C C . TYR A 1 144 ? 3.496 -3.429 14.348 1.00 93.81 144 TYR A C 1
ATOM 1085 O O . TYR A 1 144 ? 3.016 -4.556 14.254 1.00 93.81 144 TYR A O 1
ATOM 1093 N N . LYS A 1 145 ? 4.449 -3.145 15.246 1.00 94.75 145 LYS A N 1
ATOM 1094 C CA . LYS A 1 145 ? 5.027 -4.145 16.160 1.00 94.75 145 LYS A CA 1
ATOM 1095 C C . LYS A 1 145 ? 4.007 -4.680 17.157 1.00 94.75 145 LYS A C 1
ATOM 1097 O O . LYS A 1 145 ? 4.113 -5.828 17.580 1.00 94.75 145 LYS A O 1
ATOM 1102 N N . GLU A 1 146 ? 3.022 -3.861 17.508 1.00 95.06 146 GLU A N 1
ATOM 1103 C CA . GLU A 1 146 ? 1.966 -4.221 18.452 1.00 95.06 146 GLU A CA 1
ATOM 1104 C C . GLU A 1 146 ? 0.803 -4.957 17.774 1.00 95.06 146 GLU A C 1
ATOM 1106 O O . GLU A 1 146 ? 0.207 -5.856 18.365 1.00 95.06 146 GLU A O 1
ATOM 1111 N N . HIS A 1 147 ? 0.483 -4.595 16.528 1.00 93.50 147 HIS A N 1
ATOM 1112 C CA . HIS A 1 147 ? -0.754 -5.029 15.870 1.00 93.50 147 HIS A CA 1
ATOM 1113 C C . HIS A 1 147 ? -0.562 -6.174 14.870 1.00 93.50 147 HIS A C 1
ATOM 1115 O O . HIS A 1 147 ? -1.510 -6.918 14.605 1.00 93.50 147 HIS A O 1
ATOM 1121 N N . TRP A 1 148 ? 0.632 -6.328 14.294 1.00 95.38 148 TRP A N 1
ATOM 1122 C CA . TRP A 1 148 ? 0.861 -7.327 13.253 1.00 95.38 148 TRP A CA 1
ATOM 1123 C C . TRP A 1 148 ? 1.021 -8.743 13.821 1.00 95.38 148 TRP A C 1
ATOM 1125 O O . TRP A 1 148 ? 1.574 -8.938 14.907 1.00 95.38 148 TRP A O 1
ATOM 1135 N N . PRO A 1 149 ? 0.620 -9.779 13.061 1.00 95.00 149 PRO A N 1
ATOM 1136 C CA . PRO A 1 149 ? 0.912 -11.159 13.419 1.00 95.00 149 PRO A CA 1
ATOM 1137 C C . PRO A 1 149 ? 2.417 -11.403 13.589 1.00 95.00 149 PRO A C 1
ATOM 1139 O O . PRO A 1 149 ? 3.238 -10.944 12.793 1.00 95.00 149 PRO A O 1
ATOM 1142 N N . ARG A 1 150 ? 2.794 -12.237 14.569 1.00 95.69 150 ARG A N 1
ATOM 1143 C CA . ARG A 1 150 ? 4.203 -12.619 14.807 1.00 95.69 150 ARG A CA 1
ATOM 1144 C C . ARG A 1 150 ? 4.875 -13.220 13.567 1.00 95.69 150 ARG A C 1
ATOM 1146 O O . ARG A 1 150 ? 6.076 -13.056 13.380 1.00 95.69 150 ARG A O 1
ATOM 1153 N N . SER A 1 151 ? 4.122 -13.932 12.728 1.00 93.88 151 SER A N 1
ATOM 1154 C CA . SER A 1 151 ? 4.607 -14.462 11.447 1.00 93.88 151 SER A CA 1
ATOM 1155 C C . SER A 1 151 ? 4.968 -13.355 10.458 1.00 93.88 151 SER A C 1
ATOM 1157 O O . SER A 1 151 ? 5.987 -13.459 9.781 1.00 93.88 151 SER A O 1
ATOM 1159 N N . SER A 1 152 ? 4.168 -12.291 10.401 1.00 95.62 152 SER A N 1
ATOM 1160 C CA . SER A 1 152 ? 4.407 -11.130 9.544 1.00 95.62 152 SER A CA 1
ATOM 1161 C C . SER A 1 152 ? 5.614 -10.328 10.022 1.00 95.62 152 SER A C 1
ATOM 1163 O O . SER A 1 152 ? 6.449 -9.963 9.205 1.00 95.62 152 SER A O 1
ATOM 1165 N N . LEU A 1 153 ? 5.782 -10.145 11.337 1.00 96.31 153 LEU A N 1
ATOM 1166 C CA . LEU A 1 153 ? 6.974 -9.495 11.900 1.00 96.31 153 LEU A CA 1
ATOM 1167 C C . LEU A 1 153 ? 8.263 -10.255 11.548 1.00 96.31 153 LEU A C 1
ATOM 1169 O O . LEU A 1 153 ? 9.210 -9.658 11.051 1.00 96.31 153 LEU A O 1
ATOM 1173 N N . LYS A 1 154 ? 8.272 -11.590 11.677 1.00 96.38 154 LYS A N 1
ATOM 1174 C CA . LYS A 1 154 ? 9.422 -12.419 11.263 1.00 96.38 154 LYS A CA 1
ATOM 1175 C C . LYS A 1 154 ? 9.747 -12.280 9.772 1.00 96.38 154 LYS A C 1
ATOM 1177 O O . LYS A 1 154 ? 10.915 -12.260 9.389 1.00 96.38 154 LYS A O 1
ATOM 1182 N N . ARG A 1 155 ? 8.719 -12.215 8.920 1.00 96.69 155 ARG A N 1
ATOM 1183 C CA . ARG A 1 155 ? 8.886 -12.003 7.475 1.00 96.69 155 ARG A CA 1
ATOM 1184 C C . ARG A 1 155 ? 9.435 -10.615 7.163 1.00 96.69 155 ARG A C 1
ATOM 1186 O O . ARG A 1 155 ? 10.330 -10.500 6.328 1.00 96.69 155 ARG A O 1
ATOM 1193 N N . LEU A 1 156 ? 8.938 -9.596 7.861 1.00 96.56 156 LEU A N 1
ATOM 1194 C CA . LEU A 1 156 ? 9.407 -8.221 7.753 1.00 96.56 156 LEU A CA 1
ATOM 1195 C C . LEU A 1 156 ? 10.886 -8.110 8.145 1.00 96.56 156 LEU A C 1
ATOM 1197 O O . LEU A 1 156 ? 11.670 -7.556 7.379 1.00 96.56 156 LEU A O 1
ATOM 1201 N N . ASP A 1 157 ? 11.289 -8.707 9.268 1.00 96.75 157 ASP A N 1
ATOM 1202 C CA . ASP A 1 157 ? 12.692 -8.746 9.698 1.00 96.75 157 ASP A CA 1
ATOM 1203 C C . ASP A 1 157 ? 13.577 -9.391 8.626 1.00 96.75 157 ASP A C 1
ATOM 1205 O O . ASP A 1 157 ? 14.602 -8.832 8.231 1.00 96.75 157 ASP A O 1
ATOM 1209 N N . ALA A 1 158 ? 13.154 -10.537 8.083 1.00 96.62 158 ALA A N 1
ATOM 1210 C CA . ALA A 1 158 ? 13.867 -11.199 6.996 1.00 96.62 158 ALA A CA 1
ATOM 1211 C C . ALA A 1 158 ? 13.958 -10.319 5.736 1.00 96.62 158 ALA A C 1
ATOM 1213 O O . ALA A 1 158 ? 14.989 -10.319 5.062 1.00 96.62 158 ALA A O 1
ATOM 1214 N N . ALA A 1 159 ? 12.911 -9.556 5.412 1.00 95.94 159 ALA A N 1
ATOM 1215 C CA . ALA A 1 159 ? 12.908 -8.624 4.288 1.00 95.94 159 ALA A CA 1
ATOM 1216 C C . ALA A 1 159 ? 13.887 -7.458 4.500 1.00 95.94 159 ALA A C 1
ATOM 1218 O O . ALA A 1 159 ? 14.651 -7.138 3.588 1.00 95.94 159 ALA A O 1
ATOM 1219 N N . PHE A 1 160 ? 13.953 -6.893 5.709 1.00 96.00 160 PHE A N 1
ATOM 1220 C CA . PHE A 1 160 ? 14.956 -5.885 6.063 1.00 96.00 160 PHE A CA 1
ATOM 1221 C C . PHE A 1 160 ? 16.383 -6.423 5.940 1.00 96.00 160 PHE A C 1
ATOM 1223 O O . PHE A 1 160 ? 17.243 -5.735 5.389 1.00 96.00 160 PHE A O 1
ATOM 1230 N N . GLN A 1 161 ? 16.645 -7.657 6.387 1.00 95.25 161 GLN A N 1
ATOM 1231 C CA . GLN A 1 161 ? 17.971 -8.265 6.230 1.00 95.25 161 GLN A CA 1
ATOM 1232 C C . GLN A 1 161 ? 18.344 -8.447 4.754 1.00 95.25 161 GLN A C 1
ATOM 1234 O O . GLN A 1 161 ? 19.460 -8.105 4.362 1.00 95.25 161 GLN A O 1
ATOM 1239 N N . ARG A 1 162 ? 17.406 -8.905 3.909 1.00 94.56 162 ARG A N 1
ATOM 1240 C CA . ARG A 1 162 ? 17.630 -8.996 2.454 1.00 94.56 162 ARG A CA 1
ATOM 1241 C C . ARG A 1 162 ? 17.923 -7.629 1.839 1.00 94.56 162 ARG A C 1
ATOM 1243 O O . ARG A 1 162 ? 18.866 -7.507 1.062 1.00 94.56 162 ARG A O 1
ATOM 1250 N N . ALA A 1 163 ? 17.157 -6.599 2.195 1.00 93.00 163 ALA A N 1
ATOM 1251 C CA . ALA A 1 163 ? 17.364 -5.245 1.688 1.00 93.00 163 ALA A CA 1
ATOM 1252 C C . ALA A 1 163 ? 18.726 -4.671 2.112 1.00 93.00 163 ALA A C 1
ATOM 1254 O O . ALA A 1 163 ? 19.446 -4.122 1.278 1.00 93.00 163 ALA A O 1
ATOM 1255 N N . LYS A 1 164 ? 19.122 -4.863 3.377 1.00 92.69 164 LYS A N 1
ATOM 1256 C CA . LYS A 1 164 ? 20.438 -4.456 3.887 1.00 92.69 164 LYS A CA 1
ATOM 1257 C C . LYS A 1 164 ? 21.573 -5.165 3.148 1.00 92.69 164 LYS A C 1
ATOM 1259 O O . LYS A 1 164 ? 22.516 -4.504 2.721 1.00 92.69 164 LYS A O 1
ATOM 1264 N N . ALA A 1 165 ? 21.458 -6.478 2.945 1.00 92.00 165 ALA A N 1
ATOM 1265 C CA . ALA A 1 165 ? 22.442 -7.252 2.192 1.00 92.00 165 ALA A CA 1
ATOM 1266 C C . ALA A 1 165 ? 22.571 -6.754 0.743 1.00 92.00 165 ALA A C 1
ATOM 1268 O O . ALA A 1 165 ? 23.685 -6.568 0.262 1.00 92.00 165 ALA A O 1
ATOM 1269 N N . ARG A 1 166 ? 21.451 -6.450 0.066 1.00 91.19 166 ARG A N 1
ATOM 1270 C CA . ARG A 1 166 ? 21.467 -5.860 -1.286 1.00 91.19 166 ARG A CA 1
ATOM 1271 C C . ARG A 1 166 ? 22.148 -4.494 -1.317 1.00 91.19 166 ARG A C 1
ATOM 1273 O O . ARG A 1 166 ? 22.944 -4.246 -2.212 1.00 91.19 166 ARG A O 1
ATOM 1280 N N . GLN A 1 167 ? 21.875 -3.623 -0.343 1.00 88.56 167 GLN A N 1
ATOM 1281 C CA . GLN A 1 167 ? 22.535 -2.315 -0.255 1.00 88.56 167 GLN A CA 1
ATOM 1282 C C . GLN A 1 167 ? 24.042 -2.444 -0.017 1.00 88.56 167 GLN A C 1
ATOM 1284 O O . GLN A 1 167 ? 24.820 -1.711 -0.620 1.00 88.56 167 GLN A O 1
ATOM 1289 N N . GLN A 1 168 ? 24.464 -3.364 0.851 1.00 90.19 168 GLN A N 1
ATOM 1290 C CA . GLN A 1 168 ? 25.881 -3.624 1.106 1.00 90.19 168 GLN A CA 1
ATOM 1291 C C . GLN A 1 168 ? 26.579 -4.186 -0.135 1.00 90.19 168 GLN A C 1
ATOM 1293 O O . GLN A 1 168 ? 27.648 -3.701 -0.488 1.00 90.19 168 GLN A O 1
ATOM 1298 N N . ALA A 1 169 ? 25.952 -5.140 -0.827 1.00 89.25 169 ALA A N 1
ATOM 1299 C CA . ALA A 1 169 ? 26.470 -5.687 -2.076 1.00 89.25 169 ALA A CA 1
ATOM 1300 C C . ALA A 1 169 ? 26.576 -4.616 -3.174 1.00 89.25 169 ALA A C 1
ATOM 1302 O O . ALA A 1 169 ? 27.600 -4.536 -3.840 1.00 89.25 169 ALA A O 1
ATOM 1303 N N . ALA A 1 170 ? 25.568 -3.749 -3.319 1.00 88.69 170 ALA A N 1
ATOM 1304 C CA . ALA A 1 170 ? 25.601 -2.644 -4.276 1.00 88.69 170 ALA A CA 1
ATOM 1305 C C . ALA A 1 170 ? 26.721 -1.639 -3.960 1.00 88.69 170 ALA A C 1
ATOM 1307 O O . ALA A 1 170 ? 27.460 -1.248 -4.855 1.00 88.69 170 ALA A O 1
ATOM 1308 N N . LYS A 1 171 ? 26.898 -1.264 -2.685 1.00 88.00 171 LYS A N 1
ATOM 1309 C CA . LYS A 1 171 ? 28.007 -0.393 -2.258 1.00 88.00 171 LYS A CA 1
ATOM 1310 C C . LYS A 1 171 ? 29.375 -1.030 -2.502 1.00 88.00 171 LYS A C 1
ATOM 1312 O O . LYS A 1 171 ? 30.284 -0.340 -2.942 1.00 88.00 171 LYS A O 1
ATOM 1317 N N . ALA A 1 172 ? 29.516 -2.327 -2.227 1.00 86.31 172 ALA A N 1
ATOM 1318 C CA . ALA A 1 172 ? 30.753 -3.058 -2.484 1.00 86.31 172 ALA A CA 1
ATOM 1319 C C . ALA A 1 172 ? 31.061 -3.147 -3.987 1.00 86.31 172 ALA A C 1
ATOM 1321 O O . ALA A 1 172 ? 32.215 -3.007 -4.366 1.00 86.31 172 ALA A O 1
ATOM 1322 N N . ALA A 1 173 ? 30.043 -3.328 -4.835 1.00 82.81 173 ALA A N 1
ATOM 1323 C CA . ALA A 1 173 ? 30.205 -3.339 -6.287 1.00 82.81 173 ALA A CA 1
ATOM 1324 C C . ALA A 1 173 ? 30.645 -1.971 -6.831 1.00 82.81 173 ALA A C 1
ATOM 1326 O O . ALA A 1 173 ? 31.570 -1.923 -7.632 1.00 82.81 173 ALA A O 1
ATOM 1327 N N . ILE A 1 174 ? 30.044 -0.876 -6.349 1.00 81.75 174 ILE A N 1
ATOM 1328 C CA . ILE A 1 174 ? 30.449 0.492 -6.716 1.00 81.75 174 ILE A CA 1
ATOM 1329 C C . ILE A 1 174 ? 31.898 0.748 -6.278 1.00 81.75 174 ILE A C 1
ATOM 1331 O O . ILE A 1 174 ? 32.731 1.111 -7.093 1.00 81.75 174 ILE A O 1
ATOM 1335 N N . SER A 1 175 ? 32.241 0.433 -5.025 1.00 75.38 175 SER A N 1
ATOM 1336 C CA . SER A 1 175 ? 33.612 0.598 -4.523 1.00 75.38 175 SER A CA 1
ATOM 1337 C C . SER A 1 175 ? 34.643 -0.274 -5.253 1.00 75.38 175 SER A C 1
ATOM 1339 O O . SER A 1 175 ? 35.809 0.106 -5.317 1.00 75.38 175 SER A O 1
ATOM 1341 N N . ALA A 1 176 ? 34.251 -1.445 -5.765 1.00 69.56 176 ALA A N 1
ATOM 1342 C CA . ALA A 1 176 ? 35.129 -2.294 -6.565 1.00 69.56 176 ALA A CA 1
ATOM 1343 C C . ALA A 1 176 ? 35.374 -1.693 -7.958 1.00 69.56 176 ALA A C 1
ATOM 1345 O O . ALA A 1 176 ? 36.512 -1.722 -8.416 1.00 69.56 176 ALA A O 1
ATOM 1346 N N . GLN A 1 177 ? 34.344 -1.102 -8.575 1.00 64.62 177 GLN A N 1
ATOM 1347 C CA . GLN A 1 177 ? 34.449 -0.382 -9.850 1.00 64.62 177 GLN A CA 1
ATOM 1348 C C . GLN A 1 177 ? 35.353 0.852 -9.726 1.00 64.62 177 GLN A C 1
ATOM 1350 O O . GLN A 1 177 ? 36.264 1.005 -10.534 1.00 64.62 177 GLN A O 1
ATOM 1355 N N . ASP A 1 178 ? 35.204 1.635 -8.652 1.00 61.56 178 ASP A N 1
ATOM 1356 C CA . ASP A 1 178 ? 36.084 2.780 -8.364 1.00 61.56 178 ASP A CA 1
ATOM 1357 C C . ASP A 1 178 ? 37.555 2.331 -8.183 1.00 61.56 178 ASP A C 1
ATOM 1359 O O . ASP A 1 178 ? 38.490 3.003 -8.612 1.00 61.56 178 ASP A O 1
ATOM 1363 N N . SER A 1 179 ? 37.780 1.145 -7.598 1.00 56.59 179 SER A N 1
ATOM 1364 C CA . SER A 1 179 ? 39.127 0.586 -7.395 1.00 56.59 179 SER A CA 1
ATOM 1365 C C . SER A 1 179 ? 39.743 -0.083 -8.633 1.00 56.59 179 SER A C 1
ATOM 1367 O O . SER A 1 179 ? 40.951 -0.324 -8.660 1.00 56.59 179 SER A O 1
ATOM 1369 N N . GLU A 1 180 ? 38.934 -0.441 -9.633 1.00 51.69 180 GLU A N 1
ATOM 1370 C CA . GLU A 1 180 ? 39.404 -0.967 -10.920 1.00 51.69 180 GLU A CA 1
ATOM 1371 C C . GLU A 1 180 ? 39.771 0.179 -11.874 1.00 51.69 180 GLU A C 1
ATOM 1373 O O . GLU A 1 180 ? 40.810 0.083 -12.526 1.00 51.69 180 GLU A O 1
ATOM 1378 N N . GLU A 1 181 ? 39.038 1.301 -11.855 1.00 46.53 181 GLU A N 1
ATOM 1379 C CA . GLU A 1 181 ? 39.442 2.541 -12.543 1.00 46.53 181 GLU A CA 1
ATOM 1380 C C . GLU A 1 181 ? 40.753 3.119 -11.973 1.00 46.53 181 GLU A C 1
ATOM 1382 O O . GLU A 1 181 ? 41.636 3.504 -12.742 1.00 46.53 181 GLU A O 1
ATOM 1387 N N . GLU A 1 182 ? 40.965 3.086 -10.649 1.00 46.66 182 GLU A N 1
ATOM 1388 C CA . GLU A 1 182 ? 42.257 3.479 -10.051 1.00 46.66 182 GLU A CA 1
ATOM 1389 C C . GLU A 1 182 ? 43.413 2.522 -10.408 1.00 46.66 182 GLU A C 1
ATOM 1391 O O . GLU A 1 182 ? 44.565 2.948 -10.483 1.00 46.66 182 GLU A O 1
ATOM 1396 N N . LYS A 1 183 ? 43.141 1.234 -10.666 1.00 43.28 183 LYS A N 1
ATOM 1397 C CA . LYS A 1 183 ? 44.173 0.243 -11.042 1.00 43.28 183 LYS A CA 1
ATOM 1398 C C . LYS A 1 183 ? 44.469 0.188 -12.539 1.00 43.28 183 LYS A C 1
ATOM 1400 O O . LYS A 1 183 ? 45.535 -0.298 -12.917 1.00 43.28 183 LYS A O 1
ATOM 1405 N N . GLU A 1 184 ? 43.564 0.659 -13.392 1.00 39.56 184 GLU A N 1
ATOM 1406 C CA . GLU A 1 184 ? 43.819 0.818 -14.829 1.00 39.56 184 GLU A CA 1
ATOM 1407 C C . GLU A 1 184 ? 44.583 2.121 -15.135 1.00 39.56 184 GLU A C 1
ATOM 1409 O O . GLU A 1 184 ? 45.346 2.169 -16.100 1.00 39.56 184 GLU A O 1
ATOM 1414 N N . ALA A 1 185 ? 44.515 3.119 -14.244 1.00 42.09 185 ALA A N 1
ATOM 1415 C CA . ALA A 1 185 ? 45.392 4.293 -14.269 1.00 42.09 185 ALA A CA 1
ATOM 1416 C C . ALA A 1 185 ? 46.869 3.980 -13.911 1.00 42.09 185 ALA A C 1
ATOM 1418 O O . ALA A 1 185 ? 47.764 4.745 -14.271 1.00 42.09 185 ALA A O 1
ATOM 1419 N N . ASP A 1 186 ? 47.150 2.836 -13.268 1.00 45.47 186 ASP A N 1
ATOM 1420 C CA . ASP A 1 186 ? 48.485 2.434 -12.774 1.00 45.47 186 ASP A CA 1
ATOM 1421 C C . ASP A 1 186 ? 49.237 1.457 -13.711 1.00 45.47 186 ASP A C 1
ATOM 1423 O O . ASP A 1 186 ? 50.134 0.712 -13.313 1.00 45.47 186 ASP A O 1
ATOM 1427 N N . LYS A 1 187 ? 48.881 1.434 -15.003 1.00 46.09 187 LYS A N 1
ATOM 1428 C CA . LYS A 1 187 ? 49.668 0.764 -16.059 1.00 46.09 187 LYS A CA 1
ATOM 1429 C C . LYS A 1 187 ? 50.149 1.745 -17.122 1.00 46.09 187 LYS A C 1
ATOM 1431 O O . LYS A 1 187 ? 50.065 1.478 -18.318 1.00 46.09 187 LYS A O 1
ATOM 1436 N N . THR A 1 188 ? 50.731 2.854 -16.680 1.00 37.69 188 THR A N 1
ATOM 1437 C CA . THR A 1 188 ? 51.631 3.647 -17.527 1.00 37.69 188 THR A CA 1
ATOM 1438 C C . THR A 1 188 ? 53.072 3.239 -17.194 1.00 37.69 188 THR A C 1
ATOM 1440 O O . THR A 1 188 ? 53.429 3.232 -16.016 1.00 37.69 188 THR A O 1
ATOM 1443 N N . PRO A 1 189 ? 53.926 2.857 -18.164 1.00 40.34 189 PRO A N 1
ATOM 1444 C CA . PRO A 1 189 ? 55.299 2.469 -17.860 1.00 40.34 189 PRO A CA 1
ATOM 1445 C C . PRO A 1 189 ? 56.061 3.661 -17.276 1.00 40.34 189 PRO A C 1
ATOM 1447 O O . PRO A 1 189 ? 56.098 4.731 -17.882 1.00 40.34 189 PRO A O 1
ATOM 1450 N N . THR A 1 190 ? 56.702 3.468 -16.123 1.00 42.00 190 THR A N 1
ATOM 1451 C CA . THR A 1 190 ? 57.610 4.449 -15.522 1.00 42.00 190 THR A CA 1
ATOM 1452 C C . THR A 1 190 ? 58.805 4.674 -16.451 1.00 42.00 190 THR A C 1
ATOM 1454 O O . THR A 1 190 ? 59.726 3.857 -16.509 1.00 42.00 190 THR A O 1
ATOM 1457 N N . ALA A 1 191 ? 58.792 5.782 -17.190 1.00 36.31 191 ALA A N 1
ATOM 1458 C CA . ALA A 1 191 ? 59.984 6.305 -17.837 1.00 36.31 191 ALA A CA 1
ATOM 1459 C C . ALA A 1 191 ? 60.879 6.962 -16.777 1.00 36.31 191 ALA A C 1
ATOM 1461 O O . ALA A 1 191 ? 60.406 7.667 -15.886 1.00 36.31 191 ALA A O 1
ATOM 1462 N N . GLN A 1 192 ? 62.180 6.691 -16.871 1.00 40.19 192 GLN A N 1
ATOM 1463 C CA . GLN A 1 192 ? 63.218 7.328 -16.066 1.00 40.19 192 GLN A CA 1
ATOM 1464 C C . GLN A 1 192 ? 63.115 8.849 -16.195 1.00 40.19 192 GLN A C 1
ATOM 1466 O O . GLN A 1 192 ? 62.979 9.356 -17.303 1.00 40.19 192 GLN A O 1
ATOM 1471 N N . THR A 1 193 ? 63.204 9.556 -15.071 1.00 40.88 193 THR A N 1
ATOM 1472 C CA . THR A 1 193 ? 63.247 11.020 -15.004 1.00 40.88 193 THR A CA 1
ATOM 1473 C C . THR A 1 193 ? 64.542 11.563 -15.608 1.00 40.88 193 THR A C 1
ATOM 1475 O O . THR A 1 193 ? 65.619 11.202 -15.120 1.00 40.88 193 THR A O 1
ATOM 1478 N N . PRO A 1 194 ? 64.469 12.502 -16.561 1.00 36.16 194 PRO A N 1
ATOM 1479 C CA . PRO A 1 194 ? 65.436 13.569 -16.696 1.00 36.16 194 PRO A CA 1
ATOM 1480 C C . PRO A 1 194 ? 64.829 14.884 -16.189 1.00 36.16 194 PRO A C 1
ATOM 1482 O O . PRO A 1 194 ? 63.624 15.007 -15.978 1.00 36.16 194 PRO A O 1
ATOM 1485 N N . ASP A 1 195 ? 65.715 15.834 -15.948 1.00 36.81 195 ASP A N 1
ATOM 1486 C CA . ASP A 1 195 ? 65.479 17.101 -15.278 1.00 36.81 195 ASP A CA 1
ATOM 1487 C C . ASP A 1 195 ? 64.254 17.913 -15.731 1.00 36.81 195 ASP A C 1
ATOM 1489 O O . ASP A 1 195 ? 63.873 17.976 -16.896 1.00 36.81 195 ASP A O 1
ATOM 1493 N N . GLU A 1 196 ? 63.712 18.599 -14.730 1.00 46.47 196 GLU A N 1
ATOM 1494 C CA . GLU A 1 196 ? 62.901 19.814 -14.739 1.00 46.47 196 GLU A CA 1
ATOM 1495 C C . GLU A 1 196 ? 63.000 20.666 -16.029 1.00 46.47 196 GLU A C 1
ATOM 1497 O O . GLU A 1 196 ? 63.843 21.562 -16.121 1.00 46.47 196 GLU A O 1
ATOM 1502 N N . LYS A 1 197 ? 62.118 20.402 -17.009 1.00 43.12 197 LYS A N 1
ATOM 1503 C CA . LYS A 1 197 ? 61.404 21.356 -17.894 1.00 43.12 197 LYS A CA 1
ATOM 1504 C C . LYS A 1 197 ? 60.651 20.612 -19.010 1.00 43.12 197 LYS A C 1
ATOM 1506 O O . LYS A 1 197 ? 61.113 19.592 -19.498 1.00 43.12 197 LYS A O 1
ATOM 1511 N N . ASP A 1 198 ? 59.512 21.182 -19.402 1.00 38.66 198 ASP A N 1
ATOM 1512 C CA . ASP A 1 198 ? 58.642 20.809 -20.532 1.00 38.66 198 ASP A CA 1
ATOM 1513 C C . ASP A 1 198 ? 57.635 19.669 -20.283 1.00 38.66 198 ASP A C 1
ATOM 1515 O O . ASP A 1 198 ? 57.684 18.587 -20.865 1.00 38.66 198 ASP A O 1
ATOM 1519 N N . ALA A 1 199 ? 56.635 19.962 -19.444 1.00 38.31 199 ALA A N 1
ATOM 1520 C CA . ALA A 1 199 ? 55.349 19.275 -19.498 1.00 38.31 199 ALA A CA 1
ATOM 1521 C C . ALA A 1 199 ? 54.645 19.630 -20.820 1.00 38.31 199 ALA A C 1
ATOM 1523 O O . ALA A 1 199 ? 54.347 20.800 -21.067 1.00 38.31 199 ALA A O 1
ATOM 1524 N N . VAL A 1 200 ? 54.358 18.630 -21.657 1.00 47.28 200 VAL A N 1
ATOM 1525 C CA . VAL A 1 200 ? 53.419 18.781 -22.777 1.00 47.28 200 VAL A CA 1
ATOM 1526 C C . VAL A 1 200 ? 52.015 18.802 -22.180 1.00 47.28 200 VAL A C 1
ATOM 1528 O O . VAL A 1 200 ? 51.371 17.773 -21.999 1.00 47.28 200 VAL A O 1
ATOM 1531 N N . VAL A 1 201 ? 51.603 20.002 -21.788 1.00 46.00 201 VAL A N 1
ATOM 1532 C CA . VAL A 1 201 ? 50.210 20.384 -21.576 1.00 46.00 201 VAL A CA 1
ATOM 1533 C C . VAL A 1 201 ? 49.514 20.181 -22.925 1.00 46.00 201 VAL A C 1
ATOM 1535 O O . VAL A 1 201 ? 49.966 20.746 -23.921 1.00 46.00 201 VAL A O 1
ATOM 1538 N N . GLU A 1 202 ? 48.488 19.324 -22.996 1.00 51.72 202 GLU A N 1
ATOM 1539 C CA . GLU A 1 202 ? 47.563 19.360 -24.137 1.00 51.72 202 GLU A CA 1
ATOM 1540 C C . GLU A 1 202 ? 47.076 20.803 -24.246 1.00 51.72 202 GLU A C 1
ATOM 1542 O O . GLU A 1 202 ? 46.542 21.329 -23.276 1.00 51.72 202 GLU A O 1
ATOM 1547 N N . ASP A 1 203 ? 47.353 21.453 -25.378 1.00 58.16 203 ASP A N 1
ATOM 1548 C CA . ASP A 1 203 ? 47.034 22.860 -25.600 1.00 58.16 203 ASP A CA 1
ATOM 1549 C C . ASP A 1 203 ? 45.558 23.095 -25.262 1.00 58.16 203 ASP A C 1
ATOM 1551 O O . ASP A 1 203 ? 44.668 22.566 -25.939 1.00 58.16 203 ASP A O 1
ATOM 1555 N N . ASP A 1 204 ? 45.304 23.849 -24.186 1.00 60.75 204 ASP A N 1
ATOM 1556 C CA . ASP A 1 204 ? 43.961 24.155 -23.687 1.00 60.75 204 ASP A CA 1
ATOM 1557 C C . ASP A 1 204 ? 43.069 24.681 -24.832 1.00 60.75 204 ASP A C 1
ATOM 1559 O O . ASP A 1 204 ? 41.859 24.446 -24.857 1.00 60.75 204 ASP A O 1
ATOM 1563 N N . GLU A 1 205 ? 43.664 25.316 -25.852 1.00 70.56 205 GLU A N 1
ATOM 1564 C CA . GLU A 1 205 ? 42.958 25.785 -27.043 1.00 70.56 205 GLU A CA 1
ATOM 1565 C C . GLU A 1 205 ? 42.391 24.659 -27.926 1.00 70.56 205 GLU A C 1
ATOM 1567 O O . GLU A 1 205 ? 41.307 24.822 -28.498 1.00 70.56 205 GLU A O 1
ATOM 1572 N N . GLU A 1 206 ? 43.068 23.513 -28.051 1.00 71.50 206 GLU A N 1
ATOM 1573 C CA . GLU A 1 206 ? 42.609 22.367 -28.847 1.00 71.50 206 GLU A CA 1
ATOM 1574 C C . GLU A 1 206 ? 41.472 21.609 -28.150 1.00 71.50 20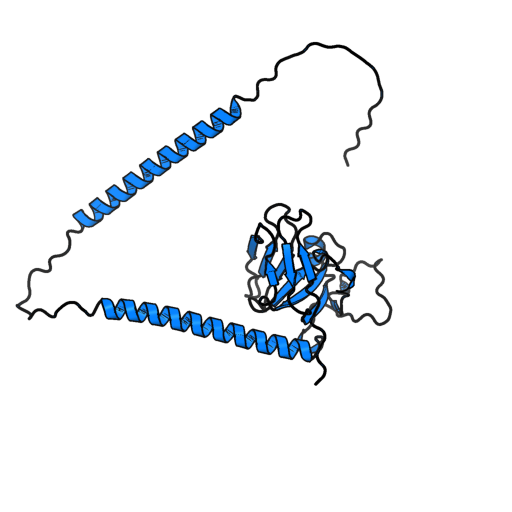6 GLU A C 1
ATOM 1576 O O . GLU A 1 206 ? 40.482 21.237 -28.798 1.00 71.50 206 GLU A O 1
ATOM 1581 N N . PHE A 1 207 ? 41.553 21.466 -26.827 1.00 65.62 207 PHE A N 1
ATOM 1582 C CA . PHE A 1 207 ? 40.466 20.918 -26.019 1.00 65.62 207 PHE A CA 1
ATOM 1583 C C . PHE A 1 207 ? 39.210 21.803 -26.100 1.00 65.62 207 PHE A C 1
ATOM 1585 O O . PHE A 1 207 ? 38.122 21.323 -26.442 1.00 65.62 207 PHE A O 1
ATOM 1592 N N . GLU A 1 208 ? 39.371 23.113 -25.891 1.00 79.50 208 GLU A N 1
ATOM 1593 C CA . GLU A 1 208 ? 38.286 24.098 -25.970 1.00 79.50 208 GLU A CA 1
ATOM 1594 C C . GLU A 1 208 ? 37.714 24.234 -27.391 1.00 79.50 208 GLU A C 1
ATOM 1596 O O . GLU A 1 208 ? 36.532 24.540 -27.581 1.00 79.50 208 GLU A O 1
ATOM 1601 N N . ARG A 1 209 ? 38.521 23.998 -28.433 1.00 78.44 209 ARG A N 1
ATOM 1602 C CA . ARG A 1 209 ? 38.050 23.952 -29.827 1.00 78.44 209 ARG A CA 1
ATOM 1603 C C . ARG A 1 209 ? 37.137 22.750 -30.060 1.00 78.44 209 ARG A C 1
ATOM 1605 O O . ARG A 1 209 ? 36.017 22.931 -30.538 1.00 78.44 209 ARG A O 1
ATOM 1612 N N . ARG A 1 210 ? 37.565 21.545 -29.67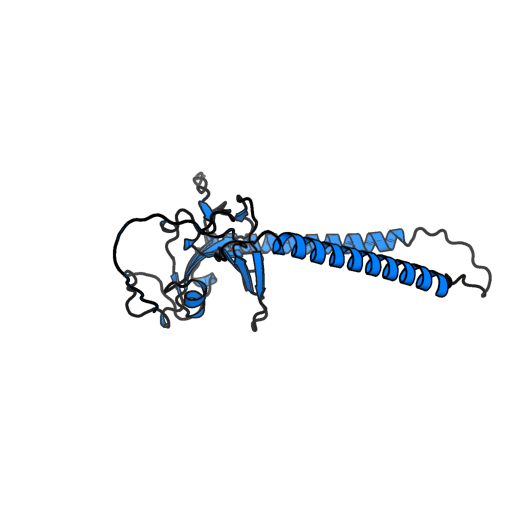1 1.00 75.56 210 ARG A N 1
ATOM 1613 C CA . ARG A 1 210 ? 36.767 20.316 -29.839 1.00 75.56 210 ARG A CA 1
ATOM 1614 C C . ARG A 1 210 ? 35.445 20.389 -29.072 1.00 75.56 210 ARG A C 1
ATOM 1616 O O . ARG A 1 210 ? 34.413 19.908 -29.549 1.00 75.56 210 ARG A O 1
ATOM 1623 N N . PHE A 1 211 ? 35.463 21.001 -27.890 1.00 75.44 211 PHE A N 1
ATOM 1624 C CA . PHE A 1 211 ? 34.258 21.176 -27.087 1.00 75.44 211 PHE A CA 1
ATOM 1625 C C . PHE A 1 211 ? 33.272 22.155 -27.742 1.00 75.44 211 PHE A C 1
ATOM 1627 O O . PHE A 1 211 ? 32.100 21.814 -27.913 1.00 75.44 211 PHE A O 1
ATOM 1634 N N . ARG A 1 212 ? 33.753 23.308 -28.229 1.00 85.06 212 ARG A N 1
ATOM 1635 C CA . ARG A 1 212 ? 32.930 24.274 -28.979 1.00 85.06 212 ARG A CA 1
ATOM 1636 C C . ARG A 1 212 ? 32.342 23.686 -30.262 1.00 85.06 212 ARG A C 1
ATOM 1638 O O . ARG A 1 212 ? 31.172 23.911 -30.558 1.00 85.06 212 ARG A O 1
ATOM 1645 N N . GLU A 1 213 ? 33.105 22.885 -31.002 1.00 84.88 213 GLU A N 1
ATOM 1646 C CA . GLU A 1 213 ? 32.603 22.181 -32.192 1.00 84.88 213 GLU A CA 1
ATOM 1647 C C . GLU A 1 213 ? 31.476 21.194 -31.847 1.00 84.88 213 GLU A C 1
ATOM 1649 O O . GLU A 1 213 ? 30.469 21.109 -32.556 1.00 84.88 213 GLU A O 1
ATOM 1654 N N . THR A 1 214 ? 31.608 20.493 -30.718 1.00 80.06 214 THR A N 1
ATOM 1655 C CA . THR A 1 214 ? 30.585 19.565 -30.217 1.00 80.06 214 THR A CA 1
ATOM 1656 C C . THR A 1 214 ? 29.317 20.307 -29.786 1.00 80.06 214 THR A C 1
ATOM 1658 O O . THR A 1 214 ? 28.206 19.865 -30.093 1.00 80.06 214 THR A O 1
ATOM 1661 N N . GLU A 1 215 ? 29.462 21.457 -29.124 1.00 87.69 215 GLU A N 1
ATOM 1662 C CA . GLU A 1 215 ? 28.344 22.311 -28.718 1.00 87.69 215 GLU A CA 1
ATOM 1663 C C . GLU A 1 215 ? 27.580 22.864 -29.931 1.00 87.69 215 GLU A C 1
ATOM 1665 O O . GLU A 1 215 ? 26.350 22.771 -29.982 1.00 87.69 215 GLU A O 1
ATOM 1670 N N . ILE A 1 216 ? 28.292 23.337 -30.959 1.00 89.19 216 ILE A N 1
ATOM 1671 C CA . ILE A 1 216 ? 27.690 23.803 -32.217 1.00 89.19 216 ILE A CA 1
ATOM 1672 C C . ILE A 1 216 ? 26.922 22.666 -32.907 1.00 89.19 216 ILE A C 1
ATOM 1674 O O . ILE A 1 216 ? 25.781 22.857 -33.336 1.00 89.19 216 ILE A O 1
ATOM 1678 N N . ALA A 1 217 ? 27.498 21.462 -32.982 1.00 86.69 217 ALA A N 1
ATOM 1679 C CA . ALA A 1 217 ? 26.838 20.306 -33.591 1.00 86.69 217 ALA A CA 1
ATOM 1680 C C . ALA A 1 217 ? 25.553 19.897 -32.840 1.00 86.69 217 ALA A C 1
ATOM 1682 O O . ALA A 1 217 ? 24.550 19.520 -33.459 1.00 86.69 217 ALA A O 1
ATOM 1683 N N . LEU A 1 218 ? 25.553 20.003 -31.508 1.00 81.94 218 LEU A N 1
ATOM 1684 C CA . LEU A 1 218 ? 24.375 19.776 -30.668 1.00 81.94 218 LEU A CA 1
ATOM 1685 C C . LEU A 1 218 ? 23.295 20.837 -30.899 1.00 81.94 218 LEU A C 1
ATOM 1687 O O . LEU A 1 218 ? 22.129 20.478 -31.078 1.00 81.94 218 LEU A O 1
ATOM 1691 N N . GLN A 1 219 ? 23.672 22.116 -30.958 1.00 87.25 219 GLN A N 1
ATOM 1692 C CA . GLN A 1 219 ? 22.744 23.219 -31.224 1.00 87.25 219 GLN A CA 1
ATOM 1693 C C . GLN A 1 219 ? 22.083 23.081 -32.603 1.00 87.25 219 GLN A C 1
ATOM 1695 O O . GLN A 1 219 ? 20.858 23.155 -32.705 1.00 87.25 219 GLN A O 1
ATOM 1700 N N . GLN A 1 220 ? 22.852 22.756 -33.646 1.00 90.00 220 GLN A N 1
ATOM 1701 C CA . GLN A 1 220 ? 22.318 22.503 -34.992 1.00 90.00 220 GLN A CA 1
ATOM 1702 C C . GLN A 1 220 ? 21.352 21.309 -35.022 1.00 90.00 220 GLN A C 1
ATOM 1704 O O . GLN A 1 220 ? 20.325 21.326 -35.709 1.00 90.00 220 GLN A O 1
ATOM 1709 N N . ARG A 1 221 ? 21.654 20.24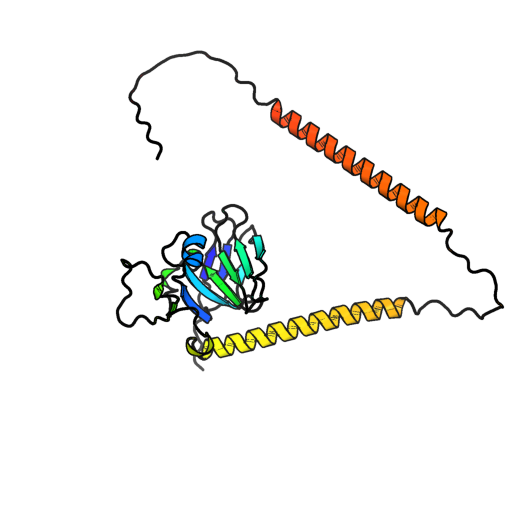7 -34.265 1.00 87.12 221 ARG A N 1
ATOM 1710 C CA . ARG A 1 221 ? 20.775 19.076 -34.161 1.00 87.12 221 ARG A CA 1
ATOM 1711 C C . ARG A 1 221 ? 19.475 19.406 -33.431 1.00 87.12 221 ARG A C 1
ATOM 1713 O O . ARG A 1 221 ? 18.424 18.919 -33.850 1.00 87.12 221 ARG A O 1
ATOM 1720 N N . LEU A 1 222 ? 19.539 20.221 -32.379 1.00 86.25 222 LEU A N 1
ATOM 1721 C CA . LEU A 1 222 ? 18.365 20.709 -31.655 1.00 86.25 222 LEU A CA 1
ATOM 1722 C C . LEU A 1 222 ? 17.488 21.581 -32.553 1.00 86.25 222 LEU A C 1
ATOM 1724 O O . LEU A 1 222 ? 16.294 21.322 -32.646 1.00 86.25 222 LEU A O 1
ATOM 1728 N N . GLU A 1 223 ? 18.064 22.529 -33.289 1.00 91.12 223 GLU A N 1
ATOM 1729 C CA . GLU A 1 223 ? 17.317 23.387 -34.216 1.00 91.12 223 GLU A CA 1
ATOM 1730 C C . GLU A 1 223 ? 16.592 22.571 -35.298 1.00 91.12 223 GLU A C 1
ATOM 1732 O O . GLU A 1 223 ? 15.402 22.768 -35.552 1.00 91.12 223 GLU A O 1
ATOM 1737 N N . LYS A 1 224 ? 17.267 21.565 -35.869 1.00 88.69 224 LYS A N 1
ATOM 1738 C CA . LYS A 1 224 ? 16.663 20.651 -36.849 1.00 88.69 224 LYS A CA 1
ATOM 1739 C C . LYS A 1 224 ? 15.513 19.826 -36.265 1.00 88.69 224 LYS A C 1
ATOM 1741 O O . LYS A 1 224 ? 14.544 19.546 -36.971 1.00 88.69 224 LYS A O 1
ATOM 1746 N N . LEU A 1 225 ? 15.614 19.405 -35.004 1.00 83.44 225 LEU A N 1
ATOM 1747 C CA . LEU A 1 225 ? 14.529 18.702 -34.314 1.00 83.44 225 LEU A CA 1
ATOM 1748 C C . LEU A 1 225 ? 13.351 19.639 -34.037 1.00 83.44 225 LEU A C 1
ATOM 1750 O O . LEU A 1 225 ? 12.213 19.242 -34.265 1.00 83.44 225 LEU A O 1
ATOM 1754 N N . THR A 1 226 ? 13.617 20.880 -33.633 1.00 86.25 226 THR A N 1
ATOM 1755 C CA . THR A 1 226 ? 12.588 21.904 -33.413 1.00 86.25 226 THR A CA 1
ATOM 1756 C C . THR A 1 226 ? 11.837 22.231 -34.703 1.00 86.25 226 THR A C 1
ATOM 1758 O O . THR A 1 226 ? 10.611 22.267 -34.704 1.00 86.25 226 THR A O 1
ATOM 1761 N N . LEU A 1 227 ? 12.540 22.384 -35.830 1.00 84.56 227 LEU A N 1
ATOM 1762 C CA . LEU A 1 227 ? 11.908 22.585 -37.138 1.00 84.56 227 LEU A CA 1
ATOM 1763 C C . LEU A 1 227 ? 11.019 21.400 -37.533 1.00 84.56 227 LEU A C 1
ATOM 1765 O O . LEU A 1 227 ? 9.882 21.612 -37.941 1.00 84.56 227 LEU A O 1
ATOM 1769 N N . ARG A 1 228 ? 11.487 20.161 -37.334 1.00 76.75 228 ARG A N 1
ATOM 1770 C CA . ARG A 1 228 ? 10.683 18.953 -37.595 1.00 76.75 228 ARG A CA 1
ATOM 1771 C C . ARG A 1 228 ? 9.444 18.850 -36.710 1.00 76.75 228 ARG A C 1
ATOM 1773 O O . ARG A 1 228 ? 8.413 18.371 -37.172 1.00 76.75 228 ARG A O 1
ATOM 1780 N N . LEU A 1 229 ? 9.541 19.264 -35.447 1.00 76.12 229 LEU A N 1
ATOM 1781 C CA . LEU A 1 229 ? 8.390 19.309 -34.544 1.00 76.12 229 LEU A CA 1
ATOM 1782 C C . LEU A 1 229 ? 7.371 20.348 -35.027 1.00 76.12 229 LEU A C 1
ATOM 1784 O O . LEU A 1 229 ? 6.201 20.010 -35.171 1.00 76.12 229 LEU A O 1
ATOM 1788 N N . ASN A 1 230 ? 7.824 21.548 -35.400 1.00 77.81 230 ASN A N 1
ATOM 1789 C CA . ASN A 1 230 ? 6.958 22.606 -35.931 1.00 77.81 230 ASN A CA 1
ATOM 1790 C C . ASN A 1 230 ? 6.318 22.231 -37.285 1.00 77.81 230 ASN A C 1
ATOM 1792 O O . ASN A 1 230 ? 5.180 22.606 -37.565 1.00 77.81 230 ASN A O 1
ATOM 1796 N N . GLU A 1 231 ? 7.032 21.501 -38.147 1.00 74.94 231 GLU A N 1
ATOM 1797 C CA . GLU A 1 231 ? 6.493 20.963 -39.404 1.00 74.94 231 GLU A CA 1
ATOM 1798 C C . GLU A 1 231 ? 5.430 19.888 -39.145 1.00 74.94 231 GLU A C 1
ATOM 1800 O O . GLU A 1 231 ? 4.362 19.934 -39.754 1.00 74.94 231 GLU A O 1
ATOM 1805 N N . ASN A 1 232 ? 5.665 18.972 -38.199 1.00 65.75 232 ASN A N 1
ATOM 1806 C CA . ASN A 1 232 ? 4.667 17.979 -37.793 1.00 65.75 232 ASN A CA 1
ATOM 1807 C C . ASN A 1 232 ? 3.413 18.620 -37.173 1.00 65.75 232 ASN A C 1
ATOM 1809 O O . ASN A 1 232 ? 2.305 18.149 -37.426 1.00 65.75 232 ASN A O 1
ATOM 1813 N N . GLU A 1 233 ? 3.565 19.700 -36.402 1.00 63.72 233 GLU A N 1
ATOM 1814 C CA . GLU A 1 233 ? 2.434 20.460 -35.852 1.00 63.72 233 GLU A CA 1
ATOM 1815 C C . GLU A 1 233 ? 1.615 21.158 -36.951 1.00 63.72 233 GLU A C 1
ATOM 1817 O O . GLU A 1 233 ? 0.386 21.165 -36.887 1.00 63.72 233 GLU A O 1
ATOM 1822 N N . LYS A 1 234 ? 2.259 21.676 -38.009 1.00 58.06 234 LYS A N 1
ATOM 1823 C CA . LYS A 1 234 ? 1.554 22.237 -39.179 1.00 58.06 234 LYS A CA 1
ATOM 1824 C C . LYS A 1 234 ? 0.792 21.175 -39.972 1.00 58.06 234 LYS A C 1
ATOM 1826 O O . LYS A 1 234 ? -0.340 21.425 -40.371 1.00 58.06 234 LYS A O 1
ATOM 1831 N N . VAL A 1 235 ? 1.369 19.984 -40.148 1.00 58.31 235 VAL A N 1
ATOM 1832 C CA . VAL A 1 235 ? 0.702 18.863 -40.837 1.00 58.31 235 VAL A CA 1
ATOM 1833 C C . VAL A 1 235 ? -0.530 18.371 -40.062 1.00 58.31 235 VAL A C 1
ATOM 1835 O O . VAL A 1 235 ? -1.513 17.980 -40.680 1.00 58.31 235 VAL A O 1
ATOM 1838 N N . GLN A 1 236 ? -0.533 18.447 -38.725 1.00 54.12 236 GLN A N 1
ATOM 1839 C CA . GLN A 1 236 ? -1.723 18.146 -37.911 1.00 54.12 236 GLN A CA 1
ATOM 1840 C C . GLN A 1 236 ? -2.769 19.277 -37.881 1.00 54.12 236 GLN A C 1
ATOM 1842 O O . GLN A 1 236 ? -3.926 19.014 -37.557 1.00 54.12 236 GLN A O 1
ATOM 1847 N N . GLY A 1 237 ? -2.391 20.517 -38.209 1.00 48.72 237 GLY A N 1
ATOM 1848 C CA . GLY A 1 237 ? -3.291 21.676 -38.217 1.00 48.72 237 GLY A CA 1
ATOM 1849 C C . GLY A 1 237 ? -4.113 21.853 -39.500 1.00 48.72 237 GLY A C 1
ATOM 1850 O O . GLY A 1 237 ? -5.218 22.390 -39.434 1.00 48.72 237 GLY A O 1
ATOM 1851 N N . ASP A 1 238 ? -3.613 21.386 -40.649 1.00 48.66 238 ASP A N 1
ATOM 1852 C CA . ASP A 1 238 ? -4.266 21.576 -41.958 1.00 48.66 238 ASP A CA 1
ATOM 1853 C C . ASP A 1 238 ? -5.323 20.504 -42.308 1.00 48.66 238 ASP A C 1
ATOM 1855 O O . ASP A 1 238 ? -6.089 20.689 -43.255 1.00 48.66 238 ASP A O 1
ATOM 1859 N N . ASP A 1 239 ? -5.440 19.425 -41.523 1.00 49.72 239 ASP A N 1
ATOM 1860 C CA . ASP A 1 239 ? -6.381 18.312 -41.772 1.00 49.72 239 ASP A CA 1
ATOM 1861 C C . ASP A 1 239 ? -7.790 18.535 -41.165 1.00 49.72 239 ASP A C 1
ATOM 1863 O O . ASP A 1 239 ? -8.619 17.629 -41.083 1.00 49.72 239 ASP A O 1
ATOM 1867 N N . LEU A 1 240 ? -8.095 19.767 -40.736 1.00 50.84 240 LEU A N 1
ATOM 1868 C CA . LEU A 1 240 ? -9.410 20.173 -40.227 1.00 50.84 240 LEU A CA 1
ATOM 1869 C C . LEU A 1 240 ? -10.001 21.322 -41.059 1.00 50.84 240 LEU A C 1
ATOM 1871 O O . LEU A 1 240 ? -10.184 22.440 -40.575 1.00 50.84 240 LEU A O 1
ATOM 1875 N N . ARG A 1 241 ? -10.372 21.039 -42.314 1.00 42.28 241 ARG A N 1
ATOM 1876 C CA . ARG A 1 241 ? -11.387 21.835 -43.028 1.00 42.28 241 ARG A CA 1
ATOM 1877 C C . ARG A 1 241 ? -12.740 21.117 -42.990 1.00 42.28 241 ARG A C 1
ATOM 1879 O O . ARG A 1 241 ? -12.824 19.976 -43.434 1.00 42.28 241 ARG A O 1
ATOM 1886 N N . PRO A 1 242 ? -13.813 21.768 -42.506 1.00 46.56 242 PRO A N 1
ATOM 1887 C CA . PRO A 1 242 ? -15.150 21.203 -42.562 1.00 46.56 242 PRO A CA 1
ATOM 1888 C C . PRO A 1 242 ? -15.733 21.435 -43.960 1.00 46.56 242 PRO A C 1
ATOM 1890 O O . PRO A 1 242 ? -15.995 22.578 -44.344 1.00 46.56 242 PRO A O 1
ATOM 1893 N N . GLU A 1 243 ? -15.962 20.368 -44.726 1.00 44.38 243 GLU A N 1
ATOM 1894 C CA . GLU A 1 243 ? -16.866 20.470 -45.870 1.00 44.38 243 GLU A CA 1
ATOM 1895 C C . GLU A 1 243 ? -18.306 20.660 -45.383 1.00 44.38 243 GLU A C 1
ATOM 1897 O O . GLU A 1 243 ? -18.802 20.009 -44.460 1.00 44.38 243 GLU A O 1
ATOM 1902 N N . THR A 1 244 ? -18.944 21.646 -45.996 1.00 41.88 244 THR A N 1
ATOM 1903 C CA . THR A 1 244 ? -20.239 22.209 -45.653 1.00 41.88 244 THR A CA 1
ATOM 1904 C C . THR A 1 244 ? -21.356 21.502 -46.423 1.00 41.88 244 THR A C 1
ATOM 1906 O O . THR A 1 244 ? -21.329 21.402 -47.640 1.00 41.88 244 THR A O 1
ATOM 1909 N N . THR A 1 245 ? -22.360 21.059 -45.662 1.00 39.81 245 THR A N 1
ATOM 1910 C CA . THR A 1 245 ? -23.807 21.167 -45.933 1.00 39.81 245 THR A CA 1
ATOM 1911 C C . THR A 1 245 ? -24.378 20.578 -47.236 1.00 39.81 245 THR A C 1
ATOM 1913 O O . THR A 1 245 ? -24.251 21.162 -48.301 1.00 39.81 245 THR A O 1
ATOM 1916 N N . THR A 1 246 ? -25.258 19.572 -47.114 1.00 34.75 246 THR A N 1
ATOM 1917 C CA . THR A 1 246 ? -26.646 19.657 -47.628 1.00 34.75 246 THR A CA 1
ATOM 1918 C C . THR A 1 246 ? -27.578 18.784 -46.775 1.00 34.75 246 THR A C 1
ATOM 1920 O O . THR A 1 246 ? -27.234 17.679 -46.368 1.00 34.75 246 THR A O 1
ATOM 1923 N N . ALA A 1 247 ? -28.737 19.357 -46.451 1.00 44.56 247 ALA A N 1
ATOM 1924 C CA . ALA A 1 247 ? -29.779 18.861 -45.560 1.00 44.56 247 ALA A CA 1
ATOM 1925 C C . ALA A 1 247 ? -30.634 17.721 -46.147 1.00 44.56 247 ALA A C 1
ATOM 1927 O O . ALA A 1 247 ? -30.677 17.560 -47.359 1.00 44.56 247 ALA A O 1
ATOM 1928 N N . ILE A 1 248 ? -31.341 17.010 -45.252 1.00 37.28 248 ILE A N 1
ATOM 1929 C CA . ILE A 1 248 ? -32.749 16.524 -45.241 1.00 37.28 248 ILE A CA 1
ATOM 1930 C C . ILE A 1 248 ? -32.754 15.514 -44.070 1.00 37.28 248 ILE A C 1
ATOM 1932 O O . ILE A 1 248 ? -32.052 14.517 -44.122 1.00 37.28 248 ILE A O 1
ATOM 1936 N N . GLY A 1 249 ? -33.348 15.746 -42.902 1.00 32.72 249 GLY A N 1
ATOM 1937 C CA . GLY A 1 249 ? -34.756 16.008 -42.633 1.00 32.72 249 GLY A CA 1
ATOM 1938 C C . GLY A 1 249 ? -35.205 14.996 -41.565 1.00 32.72 249 GLY A C 1
ATOM 1939 O O . GLY A 1 249 ? -34.830 13.831 -41.638 1.00 32.72 249 GLY A O 1
ATOM 1940 N N . GLY A 1 250 ? -35.993 15.426 -40.576 1.00 32.72 250 GLY A N 1
ATOM 1941 C CA . GLY A 1 250 ? -36.734 14.497 -39.714 1.00 32.72 250 GLY A CA 1
ATOM 1942 C C . GLY A 1 250 ? -36.486 14.622 -38.213 1.00 32.72 250 GLY A C 1
ATOM 1943 O O . GLY A 1 250 ? -35.635 13.946 -37.661 1.00 32.72 250 GLY A O 1
ATOM 1944 N N . SER A 1 251 ? -37.360 15.408 -37.577 1.00 39.16 251 SER A N 1
ATOM 1945 C CA . SER A 1 251 ? -38.135 15.002 -36.396 1.00 39.16 251 SER A CA 1
ATOM 1946 C C . SER A 1 251 ? -37.399 14.588 -35.109 1.00 39.16 251 SER A C 1
ATOM 1948 O O . SER A 1 251 ? -36.845 13.501 -35.010 1.00 39.16 251 SER A O 1
ATOM 1950 N N . GLY A 1 252 ? -37.611 15.373 -34.045 1.00 35.41 252 GLY A N 1
ATOM 1951 C CA . GLY A 1 252 ? -37.925 14.759 -32.750 1.00 35.41 252 GLY A CA 1
ATOM 1952 C C . GLY A 1 252 ? -37.136 15.233 -31.531 1.00 35.41 252 GLY A C 1
ATOM 1953 O O . GLY A 1 252 ? -36.196 14.591 -31.098 1.00 35.41 252 GLY A O 1
ATOM 1954 N N . MET A 1 253 ? -37.694 16.249 -30.871 1.00 39.47 253 MET A N 1
ATOM 1955 C CA . MET A 1 253 ? -37.981 16.212 -29.428 1.00 39.47 253 MET A CA 1
ATOM 1956 C C . MET A 1 253 ? -36.841 16.429 -28.397 1.00 39.47 253 MET A C 1
ATOM 1958 O O . MET A 1 253 ? -36.161 15.519 -27.953 1.00 39.47 253 MET A O 1
ATOM 1962 N N . ARG A 1 254 ? -36.857 17.667 -27.874 1.00 43.69 254 ARG A N 1
ATOM 1963 C CA . ARG A 1 254 ? -36.754 18.089 -26.454 1.00 43.69 254 ARG A CA 1
ATOM 1964 C C . ARG A 1 254 ? -35.406 17.997 -25.714 1.00 43.69 254 ARG A C 1
ATOM 1966 O O . ARG A 1 254 ? -35.016 16.984 -25.154 1.00 43.69 254 ARG A O 1
ATOM 1973 N N . ARG A 1 255 ? -34.844 19.205 -25.562 1.00 46.53 255 ARG A N 1
ATOM 1974 C CA . ARG A 1 255 ? -34.095 19.755 -24.416 1.00 46.53 255 ARG A CA 1
ATOM 1975 C C . ARG A 1 255 ? -34.318 19.023 -23.086 1.00 46.53 255 ARG A C 1
ATOM 1977 O O . ARG A 1 255 ? -35.452 18.971 -22.618 1.00 46.53 255 ARG A O 1
ATOM 1984 N N . THR A 1 256 ? -33.232 18.741 -22.368 1.00 43.44 256 THR A N 1
ATOM 1985 C CA . THR A 1 256 ? -33.055 19.268 -21.002 1.00 43.44 256 THR A CA 1
ATOM 1986 C C . THR A 1 256 ? -31.563 19.398 -20.694 1.00 43.44 256 THR A C 1
ATOM 1988 O O . THR A 1 256 ? -30.842 18.411 -20.611 1.00 43.44 256 THR A O 1
ATOM 1991 N N . SER A 1 257 ? -31.103 20.639 -20.565 1.00 46.69 257 SER A N 1
ATOM 1992 C CA . SER A 1 257 ? -29.824 20.994 -19.960 1.00 46.69 257 SER A CA 1
ATOM 1993 C C . SER A 1 257 ? -29.951 20.849 -18.450 1.00 46.69 257 SER A C 1
ATOM 1995 O O . SER A 1 257 ? -30.884 21.433 -17.915 1.00 46.69 257 SER A O 1
ATOM 1997 N N . TYR A 1 258 ? -29.014 20.187 -17.774 1.00 43.75 258 TYR A N 1
ATOM 1998 C CA . TYR A 1 258 ? -28.606 20.578 -16.422 1.00 43.75 258 TYR A CA 1
ATOM 1999 C C . TYR A 1 258 ? -27.128 20.252 -16.217 1.00 43.75 258 TYR A C 1
ATOM 2001 O O . TYR A 1 258 ? -26.720 19.099 -16.130 1.00 43.75 258 TYR A O 1
ATOM 2009 N N . ILE A 1 259 ? -26.354 21.333 -16.188 1.00 48.66 259 ILE A N 1
ATOM 2010 C CA . ILE A 1 259 ? -25.102 21.459 -15.455 1.00 48.66 259 ILE A CA 1
ATOM 2011 C C . ILE A 1 259 ? -25.501 21.664 -13.992 1.00 48.66 259 ILE A C 1
ATOM 2013 O O . ILE A 1 259 ? -26.253 22.605 -13.729 1.00 48.66 259 ILE A O 1
ATOM 2017 N N . VAL A 1 260 ? -24.994 20.823 -13.089 1.00 55.78 260 VAL A N 1
ATOM 2018 C CA . VAL A 1 260 ? -24.468 21.204 -11.765 1.00 55.78 260 VAL A CA 1
ATOM 2019 C C . VAL A 1 260 ? -23.313 20.261 -11.457 1.00 55.78 260 VAL A C 1
ATOM 2021 O O . VAL A 1 260 ? -23.525 19.036 -11.603 1.00 55.78 260 VAL A O 1
#